Protein AF-A0A1M6Q027-F1 (afdb_monomer_lite)

Structure (mmCIF, N/CA/C/O backbone):
data_AF-A0A1M6Q027-F1
#
_entry.id   AF-A0A1M6Q027-F1
#
loop_
_atom_site.group_PDB
_atom_site.id
_atom_site.type_symbol
_atom_site.label_atom_id
_atom_site.label_alt_id
_atom_site.label_comp_id
_atom_site.label_asym_id
_atom_site.label_entity_id
_atom_site.label_seq_id
_atom_site.pdbx_PDB_ins_code
_atom_site.Cartn_x
_atom_site.Cartn_y
_atom_site.Cartn_z
_atom_site.occupancy
_atom_site.B_iso_or_equiv
_atom_site.auth_seq_id
_atom_site.auth_comp_id
_atom_site.auth_asym_id
_atom_site.auth_atom_id
_atom_site.pdbx_PDB_model_num
ATOM 1 N N . MET A 1 1 ? -10.740 -43.388 -36.320 1.00 54.78 1 MET A N 1
ATOM 2 C CA . MET A 1 1 ? -10.864 -41.937 -36.045 1.00 54.78 1 MET A CA 1
ATOM 3 C C . MET A 1 1 ? -12.294 -41.414 -36.319 1.00 54.78 1 MET A C 1
ATOM 5 O O . MET A 1 1 ? -12.461 -40.406 -36.982 1.00 54.78 1 MET A O 1
ATOM 9 N N . LYS A 1 2 ? -13.352 -42.100 -35.838 1.00 50.94 2 LYS A N 1
ATOM 10 C CA . LYS A 1 2 ? -14.770 -41.750 -36.124 1.00 50.94 2 LYS A CA 1
ATOM 11 C C . LYS A 1 2 ? -15.718 -41.842 -34.909 1.00 50.94 2 LYS A C 1
ATOM 13 O O . LYS A 1 2 ? -16.926 -41.782 -35.065 1.00 50.94 2 LYS A O 1
ATOM 18 N N . ARG A 1 3 ? -15.184 -41.969 -33.687 1.00 53.28 3 ARG A N 1
ATOM 19 C CA . ARG A 1 3 ? -15.979 -42.074 -32.442 1.00 53.28 3 ARG A CA 1
ATOM 20 C C . ARG A 1 3 ? -15.859 -40.875 -31.491 1.00 53.28 3 ARG A C 1
ATOM 22 O O . ARG A 1 3 ? -16.543 -40.849 -30.482 1.00 53.28 3 ARG A O 1
ATOM 29 N N . ARG A 1 4 ? -15.030 -39.874 -31.813 1.00 52.50 4 ARG A N 1
ATOM 30 C CA . ARG A 1 4 ? -14.833 -38.672 -30.973 1.00 52.50 4 ARG A CA 1
ATOM 31 C C . ARG A 1 4 ? -15.608 -37.436 -31.449 1.00 52.50 4 ARG A C 1
ATOM 33 O O . ARG A 1 4 ? -15.724 -36.481 -30.702 1.00 52.50 4 ARG A O 1
ATOM 40 N N . ILE A 1 5 ? -16.184 -37.473 -32.652 1.00 57.03 5 ILE A N 1
ATOM 41 C CA . ILE A 1 5 ? -16.933 -36.342 -33.235 1.00 57.03 5 ILE A CA 1
ATOM 42 C C . ILE A 1 5 ? -18.385 -36.295 -32.719 1.00 57.03 5 ILE A C 1
ATOM 44 O O . ILE A 1 5 ? -18.985 -35.231 -32.656 1.00 57.03 5 ILE A O 1
ATOM 48 N N . PHE A 1 6 ? -18.934 -37.422 -32.254 1.00 52.28 6 PHE A N 1
ATOM 49 C CA . PHE A 1 6 ? -20.330 -37.506 -31.804 1.00 52.28 6 PHE A CA 1
ATOM 50 C C . PHE A 1 6 ? -20.587 -36.867 -30.424 1.00 52.28 6 PHE A C 1
ATOM 52 O O . PHE A 1 6 ? -21.722 -36.534 -30.107 1.00 52.28 6 PHE A O 1
ATOM 59 N N . ILE A 1 7 ? -19.542 -36.662 -29.613 1.00 55.12 7 ILE A N 1
ATOM 60 C CA . ILE A 1 7 ? -19.665 -36.099 -28.255 1.00 55.12 7 ILE A CA 1
ATOM 61 C C . ILE A 1 7 ? -19.756 -34.564 -28.289 1.00 55.12 7 ILE A C 1
ATOM 63 O O . ILE A 1 7 ? -20.446 -33.970 -27.466 1.00 55.12 7 ILE A O 1
ATOM 67 N N . TYR A 1 8 ? -19.150 -33.912 -29.285 1.00 50.81 8 TYR A N 1
ATOM 68 C CA . TYR A 1 8 ? -19.170 -32.448 -29.396 1.00 50.81 8 TYR A CA 1
ATOM 69 C C . TYR A 1 8 ? -20.475 -31.888 -29.979 1.00 50.81 8 TYR A C 1
ATOM 71 O O . TYR A 1 8 ? -20.820 -30.744 -29.706 1.00 50.81 8 TYR A O 1
ATOM 79 N N . VAL A 1 9 ? -21.246 -32.695 -30.715 1.00 54.75 9 VAL A N 1
ATOM 80 C CA . VAL A 1 9 ? -22.547 -32.275 -31.271 1.00 54.75 9 VAL A CA 1
ATOM 81 C C . VAL A 1 9 ? -23.661 -32.317 -30.210 1.00 54.75 9 VAL A C 1
ATOM 83 O O . VAL A 1 9 ? -24.624 -31.559 -30.298 1.00 54.75 9 VAL A O 1
ATOM 86 N N . LEU A 1 10 ? -23.507 -33.125 -29.153 1.00 48.44 10 LEU A N 1
ATOM 87 C CA . LEU A 1 10 ? -24.499 -33.242 -28.076 1.00 48.44 10 LEU A CA 1
ATOM 88 C C . LEU A 1 10 ? -24.392 -32.127 -27.012 1.00 48.44 10 LEU A C 1
ATOM 90 O O . LEU A 1 10 ? -25.360 -31.862 -26.308 1.00 48.44 10 LEU A O 1
ATOM 94 N N . LEU A 1 11 ? -23.241 -31.450 -26.910 1.00 47.38 11 LEU A N 1
ATOM 95 C CA . LEU A 1 11 ? -22.986 -30.394 -25.913 1.00 47.38 11 LEU A CA 1
ATOM 96 C C . LEU A 1 11 ? -23.382 -28.980 -26.374 1.00 47.38 11 LEU A C 1
ATOM 98 O O . LEU A 1 11 ? -23.487 -28.077 -25.550 1.00 47.38 11 LEU A O 1
ATOM 102 N N . ILE A 1 12 ? -23.658 -28.785 -27.667 1.00 52.06 12 ILE A N 1
ATOM 103 C CA . ILE A 1 12 ? -24.060 -27.482 -28.233 1.00 52.06 12 ILE A CA 1
ATOM 104 C C . ILE A 1 12 ? -25.588 -27.268 -28.164 1.00 52.06 12 ILE A C 1
ATOM 106 O O . ILE A 1 12 ? -26.064 -26.142 -28.270 1.00 52.06 12 ILE A O 1
ATOM 110 N N . CYS A 1 13 ? -26.376 -28.315 -27.892 1.00 47.41 13 CYS A N 1
ATOM 111 C CA . CYS A 1 13 ? -27.842 -28.227 -27.857 1.00 47.41 13 CYS A CA 1
ATOM 112 C C . CYS A 1 13 ? -28.442 -27.860 -26.482 1.00 47.41 13 CYS A C 1
ATOM 114 O O . CYS A 1 13 ? -29.661 -27.783 -26.371 1.00 47.41 13 CYS A O 1
ATOM 116 N N . PHE A 1 14 ? -27.631 -27.632 -25.439 1.00 44.72 14 PHE A N 1
ATOM 117 C CA . PHE A 1 14 ? -28.130 -27.484 -24.058 1.00 44.72 14 PHE A CA 1
ATOM 118 C C . PHE A 1 14 ? -28.084 -26.064 -23.462 1.00 44.72 14 PHE A C 1
ATOM 120 O O . PHE A 1 14 ? -28.447 -25.899 -22.305 1.00 44.72 14 PHE A O 1
ATOM 127 N N . ASN A 1 15 ? -27.688 -25.031 -24.220 1.00 45.59 15 ASN A N 1
ATOM 128 C CA . ASN A 1 15 ? -27.545 -23.660 -23.687 1.00 45.59 15 ASN A CA 1
ATOM 129 C C . ASN A 1 15 ? -28.394 -22.582 -24.383 1.00 45.59 15 ASN A C 1
ATOM 131 O O . ASN A 1 15 ? -28.075 -21.400 -24.320 1.00 45.59 15 ASN A O 1
ATOM 135 N N . THR A 1 16 ? -29.504 -22.949 -25.022 1.00 53.72 16 THR A N 1
ATOM 136 C CA . THR A 1 16 ? -30.444 -21.962 -25.587 1.00 53.72 16 THR A CA 1
ATOM 137 C C . THR A 1 16 ? -31.880 -22.217 -25.151 1.00 53.72 16 THR A C 1
ATOM 139 O O . THR A 1 16 ? -32.778 -22.355 -25.966 1.00 53.72 16 THR A O 1
ATOM 142 N N . PHE A 1 17 ? -32.116 -22.239 -23.841 1.00 45.47 17 PHE A N 1
ATOM 143 C CA . PHE A 1 17 ? -33.455 -22.063 -23.284 1.00 45.47 17 PHE A CA 1
ATOM 144 C C . PHE A 1 17 ? -33.356 -21.322 -21.953 1.00 45.47 17 PHE A C 1
ATOM 146 O O . PHE A 1 17 ? -32.952 -21.912 -20.959 1.00 45.47 17 PHE A O 1
ATOM 153 N N . LEU A 1 18 ? -33.697 -20.027 -21.969 1.00 44.69 18 LEU A N 1
ATOM 154 C CA . LEU A 1 18 ? -34.586 -19.340 -21.016 1.00 44.69 18 LEU A CA 1
ATOM 155 C C . LEU A 1 18 ? -34.452 -17.817 -21.191 1.00 44.69 18 LEU A C 1
ATOM 157 O O . LEU A 1 18 ? -33.739 -17.134 -20.465 1.00 44.69 18 LEU A O 1
ATOM 161 N N . ILE A 1 19 ? -35.186 -17.290 -22.173 1.00 46.69 19 ILE A N 1
ATOM 162 C CA . ILE A 1 19 ? -35.666 -15.907 -22.161 1.00 46.69 19 ILE A CA 1
ATOM 163 C C . ILE A 1 19 ? -37.109 -15.983 -21.660 1.00 46.69 19 ILE A C 1
ATOM 165 O O . ILE A 1 19 ? -37.965 -16.523 -22.357 1.00 46.69 19 ILE A O 1
ATOM 169 N N . ILE A 1 20 ? -37.385 -15.450 -20.470 1.00 49.81 20 ILE A N 1
ATOM 170 C CA . ILE A 1 20 ? -38.733 -15.050 -20.053 1.00 49.81 20 ILE A CA 1
ATOM 171 C C . ILE A 1 20 ? -38.596 -13.666 -19.426 1.00 49.81 20 ILE A C 1
ATOM 173 O O . ILE A 1 20 ? -37.953 -13.495 -18.394 1.00 49.81 20 ILE A O 1
ATOM 177 N N . GLY A 1 21 ? -39.168 -12.673 -20.105 1.00 36.59 21 GLY A N 1
ATOM 178 C CA . GLY A 1 21 ? -39.270 -11.311 -19.608 1.00 36.59 21 GLY A CA 1
ATOM 179 C C . GLY A 1 21 ? -40.376 -11.150 -18.569 1.00 36.59 21 GLY A C 1
ATOM 180 O O . GLY A 1 21 ? -41.300 -11.956 -18.483 1.00 36.59 21 GLY A O 1
ATOM 181 N N . CYS A 1 22 ? -40.319 -10.034 -17.848 1.00 36.91 22 CYS A N 1
ATOM 182 C CA . CYS A 1 22 ? -41.501 -9.417 -17.270 1.00 36.91 22 CYS A CA 1
ATOM 183 C C . CYS A 1 22 ? -41.375 -7.894 -17.363 1.00 36.91 22 CYS A C 1
ATOM 185 O O . CYS A 1 22 ? -40.382 -7.297 -16.958 1.00 36.91 22 CYS A O 1
ATOM 187 N N . SER A 1 23 ? -42.403 -7.306 -17.964 1.00 33.47 23 SER A N 1
ATOM 188 C CA . SER A 1 23 ? -42.636 -5.881 -18.152 1.00 33.47 23 SER A CA 1
ATOM 189 C C . SER A 1 23 ? -43.127 -5.245 -16.851 1.00 33.47 23 SER A C 1
ATOM 191 O O . SER A 1 23 ? -43.949 -5.843 -16.155 1.00 33.47 23 SER A O 1
ATOM 193 N N . LYS A 1 24 ? -42.733 -3.997 -16.573 1.00 37.69 24 LYS A N 1
ATOM 194 C CA . LYS A 1 24 ? -43.584 -3.091 -15.797 1.00 37.69 24 LYS A CA 1
ATOM 195 C C . LYS A 1 24 ? -43.428 -1.650 -16.281 1.00 37.69 24 LYS A C 1
ATOM 197 O O . LYS A 1 24 ? -42.330 -1.113 -16.345 1.00 37.69 24 LYS A O 1
ATOM 202 N N . LYS A 1 25 ? -44.566 -1.092 -16.698 1.00 35.69 25 LYS A N 1
ATOM 203 C CA . LYS A 1 25 ? -44.824 0.322 -16.981 1.00 35.69 25 LYS A CA 1
ATOM 204 C C . LYS A 1 25 ? -44.940 1.062 -15.657 1.00 35.69 25 LYS A C 1
ATOM 206 O O . LYS A 1 25 ? -45.795 0.660 -14.874 1.00 35.69 25 LYS A O 1
ATOM 211 N N . ASP A 1 26 ? -44.266 2.196 -15.532 1.00 35.75 26 ASP A N 1
ATOM 212 C CA . ASP A 1 26 ? -44.715 3.267 -14.649 1.00 35.75 26 ASP A CA 1
ATOM 213 C C . ASP A 1 26 ? -45.061 4.498 -15.497 1.00 35.75 26 ASP A C 1
ATOM 215 O O . ASP A 1 26 ? -44.264 5.009 -16.284 1.00 35.75 26 ASP A O 1
ATOM 219 N N . LYS A 1 27 ? -46.335 4.886 -15.401 1.00 35.88 27 LYS A N 1
ATOM 220 C CA . LYS A 1 27 ? -46.818 6.236 -15.683 1.00 35.88 27 LYS A CA 1
ATOM 221 C C . LYS A 1 27 ? -46.400 7.087 -14.492 1.00 35.88 27 LYS A C 1
ATOM 223 O O . LYS A 1 27 ? -46.616 6.628 -13.382 1.00 35.88 27 LYS A O 1
ATOM 228 N N . ASP A 1 28 ? -45.998 8.330 -14.723 1.00 32.41 28 ASP A N 1
ATOM 229 C CA . ASP A 1 28 ? -46.573 9.414 -13.933 1.00 32.41 28 ASP A CA 1
ATOM 230 C C . ASP A 1 28 ? -46.575 10.748 -14.678 1.00 32.41 28 ASP A C 1
ATOM 232 O O . ASP A 1 28 ? -45.772 11.015 -15.572 1.00 32.41 28 ASP A O 1
ATOM 236 N N . ASN A 1 29 ? -47.619 11.508 -14.360 1.00 33.06 29 ASN A N 1
ATOM 237 C CA . ASN A 1 29 ?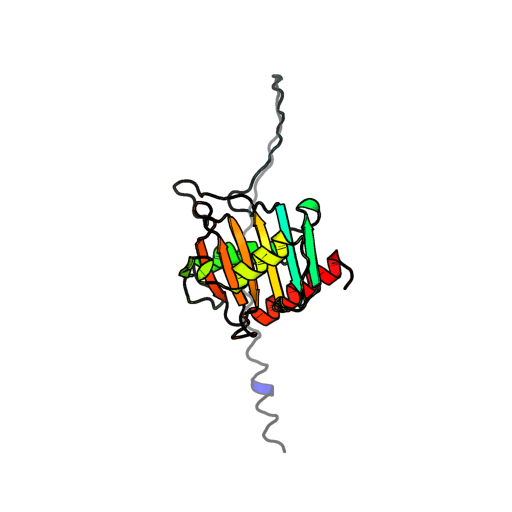 -48.123 12.678 -15.054 1.00 33.06 29 ASN A CA 1
ATOM 238 C C . ASN A 1 29 ? -47.422 13.978 -14.634 1.00 33.06 29 ASN A C 1
ATOM 240 O O . ASN A 1 29 ? -46.969 14.150 -13.510 1.00 33.06 29 ASN A O 1
ATOM 244 N N . SER A 1 30 ? -47.482 14.925 -15.566 1.00 30.78 30 SER A N 1
ATOM 245 C CA . SER A 1 30 ? -47.227 16.361 -15.447 1.00 30.78 30 SER A CA 1
ATOM 246 C C . SER A 1 30 ? -48.156 17.100 -14.464 1.00 30.78 30 SER A C 1
ATOM 248 O O . SER A 1 30 ? -49.365 16.878 -14.492 1.00 30.78 30 SER A O 1
ATOM 250 N N . SER A 1 31 ? -47.618 18.099 -13.750 1.00 32.84 31 SER A N 1
ATOM 251 C CA . SER A 1 31 ? -48.301 19.354 -13.344 1.00 32.84 31 SER A CA 1
ATOM 252 C C . SER A 1 31 ? -47.242 20.375 -12.876 1.00 32.84 31 SER A C 1
ATOM 254 O O . SER A 1 31 ? -46.521 20.090 -11.928 1.00 32.84 31 SER A O 1
ATOM 256 N N . THR A 1 32 ? -46.890 21.404 -13.653 1.00 27.84 32 THR A N 1
ATOM 257 C CA . THR A 1 32 ? -47.495 22.756 -13.785 1.00 27.84 32 THR A CA 1
ATOM 258 C C . THR A 1 32 ? -47.201 23.730 -12.624 1.00 27.84 32 THR A C 1
ATOM 260 O O . THR A 1 32 ? -47.692 23.556 -11.518 1.00 27.84 32 THR A O 1
ATOM 263 N N . LEU A 1 33 ? -46.419 24.765 -12.980 1.00 31.45 33 LEU A N 1
ATOM 264 C CA . LEU A 1 33 ? -46.248 26.143 -12.466 1.00 31.45 33 LEU A CA 1
ATOM 265 C C . LEU A 1 33 ? -47.160 26.664 -11.330 1.00 31.45 33 LEU A C 1
ATOM 267 O O . LEU A 1 33 ? -48.377 26.611 -11.477 1.00 31.45 33 LEU A O 1
ATOM 271 N N . ALA A 1 34 ? -46.569 27.370 -10.347 1.00 31.08 34 ALA A N 1
ATOM 272 C CA . ALA A 1 34 ? -46.716 28.833 -10.163 1.00 31.08 34 ALA A CA 1
ATOM 273 C C . ALA A 1 34 ? -45.941 29.396 -8.938 1.00 31.08 34 ALA A C 1
ATOM 275 O O . ALA A 1 34 ? -45.893 28.774 -7.883 1.00 31.08 34 ALA A O 1
ATOM 276 N N . ASP A 1 35 ? -45.422 30.615 -9.136 1.00 29.89 35 ASP A N 1
ATOM 277 C CA . ASP A 1 35 ? -45.119 31.715 -8.199 1.00 29.89 35 ASP A CA 1
ATOM 278 C C . ASP A 1 35 ? -43.926 31.690 -7.213 1.00 29.89 35 ASP A C 1
ATOM 280 O O . ASP A 1 35 ? -43.909 31.030 -6.177 1.00 29.89 35 ASP A O 1
ATOM 284 N N . GLN A 1 36 ? -42.959 32.575 -7.517 1.00 32.62 36 GLN A N 1
ATOM 285 C CA . GLN A 1 36 ? -42.008 33.184 -6.576 1.00 32.62 36 GLN A CA 1
ATOM 286 C C . GLN A 1 36 ? -42.733 34.126 -5.593 1.00 32.62 36 GLN A C 1
ATOM 288 O O . GLN A 1 36 ? -43.737 34.747 -5.946 1.00 32.62 36 GLN A O 1
ATOM 293 N N . PRO A 1 37 ? -42.127 34.388 -4.422 1.00 34.72 37 PRO A N 1
ATOM 294 C CA . PRO A 1 37 ? -41.534 35.715 -4.274 1.00 34.72 37 PRO A CA 1
ATOM 295 C C . PRO A 1 37 ? -40.101 35.687 -3.734 1.00 34.72 37 PRO A C 1
ATOM 297 O O . PRO A 1 37 ? -39.683 34.823 -2.969 1.00 34.72 37 PRO A O 1
ATOM 300 N N . SER A 1 38 ? -39.362 36.697 -4.178 1.00 33.53 38 SER A N 1
ATOM 301 C CA . SER A 1 38 ? -37.985 37.036 -3.849 1.00 33.53 38 SER A CA 1
ATOM 302 C C . SER A 1 38 ? -37.722 37.201 -2.350 1.00 33.53 38 SER A C 1
ATOM 304 O O . SER A 1 38 ? -38.359 38.025 -1.691 1.00 33.53 38 SER A O 1
ATOM 306 N N . SER A 1 39 ? -36.662 36.563 -1.868 1.00 32.28 39 SER A N 1
ATOM 307 C CA . SER A 1 39 ? -35.916 37.015 -0.695 1.00 32.28 39 SER A CA 1
ATOM 308 C C . SER A 1 39 ? -34.434 36.733 -0.916 1.00 32.28 39 SER A C 1
ATOM 310 O O . SER A 1 39 ? -34.026 35.586 -1.068 1.00 32.28 39 SER A O 1
ATOM 312 N N . ASN A 1 40 ? -33.655 37.813 -0.978 1.00 39.69 40 ASN A N 1
ATOM 313 C CA . ASN A 1 40 ? -32.204 37.800 -1.089 1.00 39.69 40 ASN A CA 1
ATOM 314 C C . ASN A 1 40 ? -31.590 37.054 0.100 1.00 39.69 40 ASN A C 1
ATOM 316 O O . ASN A 1 40 ? -31.665 37.534 1.230 1.00 39.69 40 ASN A O 1
ATOM 320 N N . VAL A 1 41 ? -30.926 35.935 -0.174 1.00 33.59 41 VAL A N 1
ATOM 321 C CA . VAL A 1 41 ? -29.903 35.364 0.700 1.00 33.59 41 VAL A CA 1
ATOM 322 C C . VAL A 1 41 ? -28.717 35.039 -0.193 1.00 33.59 41 VAL A C 1
ATOM 324 O O . VAL A 1 41 ? -28.837 34.291 -1.159 1.00 33.59 41 VAL A O 1
ATOM 327 N N . SER A 1 42 ? -27.588 35.679 0.093 1.00 41.88 42 SER A N 1
ATOM 328 C CA . SER A 1 42 ? -26.304 35.366 -0.517 1.00 41.88 42 SER A CA 1
ATOM 329 C C . SER A 1 42 ? -25.918 33.935 -0.148 1.00 41.88 42 SER A C 1
ATOM 331 O O . SER A 1 42 ? -25.426 33.690 0.951 1.00 41.88 42 SER A O 1
ATOM 333 N N . GLU A 1 43 ? -26.144 32.993 -1.056 1.00 32.69 43 GLU A N 1
ATOM 334 C CA . GLU A 1 43 ? -25.590 31.645 -0.973 1.00 32.69 43 GLU A CA 1
ATOM 335 C C . GLU A 1 43 ? -24.242 31.618 -1.695 1.00 32.69 43 GLU A C 1
ATOM 337 O O . GLU A 1 43 ? -24.155 31.406 -2.903 1.00 32.69 43 GLU A O 1
ATOM 342 N N . ASN A 1 44 ? -23.165 31.800 -0.928 1.00 37.12 44 ASN A N 1
ATOM 343 C CA . ASN A 1 44 ? -21.897 31.161 -1.264 1.00 37.12 44 ASN A CA 1
ATOM 344 C C . ASN A 1 44 ? -22.073 29.655 -1.022 1.00 37.12 44 ASN A C 1
ATOM 346 O O . ASN A 1 44 ? -21.677 29.136 0.017 1.00 37.12 44 ASN A O 1
ATOM 350 N N . ASN A 1 45 ? -22.701 28.967 -1.973 1.00 33.19 45 ASN A N 1
ATOM 351 C CA . ASN A 1 45 ? -22.691 27.512 -2.033 1.00 33.19 45 ASN A CA 1
ATOM 352 C C . ASN A 1 45 ? -21.433 27.070 -2.785 1.00 33.19 45 ASN A C 1
ATOM 354 O O . ASN A 1 45 ? -21.481 26.678 -3.950 1.00 33.19 45 ASN A O 1
ATOM 358 N N . GLU A 1 46 ? -20.296 27.076 -2.089 1.00 34.81 46 GLU A N 1
ATOM 359 C CA . GLU A 1 46 ? -19.336 25.998 -2.307 1.00 34.81 46 GLU A CA 1
ATOM 360 C C . GLU A 1 46 ? -19.975 24.729 -1.736 1.00 34.81 46 GLU A C 1
ATOM 362 O O . GLU A 1 46 ? -19.730 24.331 -0.598 1.00 34.81 46 GLU A O 1
ATOM 367 N N . ASN A 1 47 ? -20.841 24.104 -2.539 1.00 32.78 47 ASN A N 1
ATOM 368 C CA . ASN A 1 47 ? -21.231 22.716 -2.344 1.00 32.78 47 ASN A CA 1
ATOM 369 C C . ASN A 1 47 ? -19.985 21.855 -2.569 1.00 32.78 47 ASN A C 1
ATOM 371 O O . ASN A 1 47 ? -19.806 21.234 -3.615 1.00 32.78 47 ASN A O 1
ATOM 375 N N . THR A 1 48 ? -19.118 21.797 -1.565 1.00 33.41 48 THR A N 1
ATOM 376 C CA . THR A 1 48 ? -18.296 20.616 -1.355 1.00 33.41 48 THR A CA 1
ATOM 377 C C . THR A 1 48 ? -19.238 19.570 -0.777 1.00 33.41 48 THR A C 1
ATOM 379 O O . THR A 1 48 ? -19.334 19.358 0.429 1.00 33.41 48 THR A O 1
ATOM 382 N N . ASN A 1 49 ? -19.994 18.925 -1.670 1.00 34.16 49 ASN A N 1
ATOM 383 C CA . ASN A 1 49 ? -20.501 17.587 -1.409 1.00 34.16 49 ASN A CA 1
ATOM 384 C C . ASN A 1 49 ? -19.266 16.695 -1.267 1.00 34.16 49 ASN A C 1
ATOM 386 O O . ASN A 1 49 ? -18.858 16.013 -2.202 1.00 34.16 49 ASN A O 1
ATOM 390 N N . THR A 1 50 ? -18.610 16.771 -0.114 1.00 40.03 50 THR A N 1
ATOM 391 C CA . THR A 1 50 ? -17.657 15.766 0.315 1.00 40.03 50 THR A CA 1
ATOM 392 C C . THR A 1 50 ? -18.516 14.548 0.581 1.00 40.03 50 THR A C 1
ATOM 394 O O . THR A 1 50 ? -19.114 14.422 1.650 1.00 40.03 50 THR A O 1
ATOM 397 N N . GLU A 1 51 ? -18.684 13.719 -0.447 1.00 49.41 51 GLU A N 1
ATOM 398 C CA . GLU A 1 51 ? -19.288 12.406 -0.306 1.00 49.41 51 GLU A CA 1
ATOM 399 C C . GLU A 1 51 ? -18.568 11.712 0.853 1.00 49.41 51 GLU A C 1
ATOM 401 O O . GLU A 1 51 ? -17.348 11.517 0.835 1.00 49.41 51 GLU A O 1
ATOM 406 N N . SER A 1 52 ? -19.319 11.475 1.927 1.00 47.22 52 SER A N 1
ATOM 407 C CA . SER A 1 52 ? -18.823 10.855 3.152 1.00 47.22 52 SER A CA 1
ATOM 408 C C . SER A 1 52 ? -18.166 9.523 2.771 1.00 47.22 52 SER A C 1
ATOM 410 O O . SER A 1 52 ? -18.800 8.663 2.163 1.00 47.22 52 SER A O 1
ATOM 412 N N . GLY A 1 53 ? -16.863 9.403 3.043 1.00 59.25 53 GLY A N 1
ATOM 413 C CA . GLY A 1 53 ? -16.071 8.199 2.776 1.00 59.25 53 GLY A CA 1
ATOM 414 C C . GLY A 1 53 ? -15.115 8.238 1.575 1.00 59.25 53 GLY A C 1
ATOM 415 O O . GLY A 1 53 ? -14.369 7.279 1.409 1.00 59.25 53 GLY A O 1
ATOM 416 N N . GLN A 1 54 ? -15.076 9.305 0.765 1.00 78.31 54 GLN A N 1
ATOM 417 C CA . GLN A 1 54 ? -14.068 9.424 -0.304 1.00 78.31 54 GLN A CA 1
ATOM 418 C C . GLN A 1 54 ? -12.680 9.795 0.239 1.00 78.31 54 GLN A C 1
ATOM 420 O O . GLN A 1 54 ? -12.554 10.682 1.094 1.00 78.31 54 GLN A O 1
ATOM 425 N N . LEU A 1 55 ? -11.627 9.201 -0.330 1.00 87.94 55 LEU A N 1
ATOM 426 C CA . LEU A 1 55 ? -10.247 9.500 0.037 1.00 87.94 55 LEU A CA 1
ATOM 427 C C . LEU A 1 55 ? -9.884 10.945 -0.341 1.00 87.94 55 LEU A C 1
ATOM 429 O O . LEU A 1 55 ? -9.878 11.340 -1.508 1.00 87.94 55 LEU A O 1
ATOM 433 N N . GLN A 1 56 ? -9.534 11.751 0.664 1.00 91.31 56 GLN A N 1
ATOM 434 C CA . GLN A 1 56 ? -9.036 13.114 0.470 1.00 91.31 56 GLN A CA 1
ATOM 435 C C . GLN A 1 56 ? -7.511 13.102 0.381 1.00 91.31 56 GLN A C 1
ATOM 437 O O . GLN A 1 56 ? -6.811 13.400 1.350 1.00 91.31 56 GLN A O 1
ATOM 442 N N . CYS A 1 57 ? -6.991 12.727 -0.786 1.00 91.94 57 CYS A N 1
ATOM 443 C CA . CYS A 1 57 ? -5.551 12.620 -0.997 1.00 91.94 57 CYS A CA 1
ATOM 444 C C . CYS A 1 57 ? -4.961 13.890 -1.616 1.00 91.94 57 CYS A C 1
ATOM 446 O O . CYS A 1 57 ? -5.537 14.520 -2.504 1.00 91.94 57 CYS A O 1
ATOM 448 N N . LYS A 1 58 ? -3.804 14.290 -1.090 1.00 94.56 58 LYS A N 1
ATOM 449 C CA . LYS A 1 58 ? -3.044 15.482 -1.490 1.00 94.56 58 LYS A CA 1
ATOM 450 C C . LYS A 1 58 ? -1.988 15.153 -2.532 1.00 94.56 58 LYS A C 1
ATOM 452 O O . LYS A 1 58 ? -1.637 16.004 -3.347 1.00 94.56 58 LYS A O 1
ATOM 457 N N . GLU A 1 59 ? -1.462 13.939 -2.458 1.00 95.44 59 GLU A N 1
ATOM 458 C CA . GLU A 1 59 ? -0.337 13.486 -3.255 1.00 95.44 59 GLU A CA 1
ATOM 459 C C . GLU A 1 59 ? -0.373 11.963 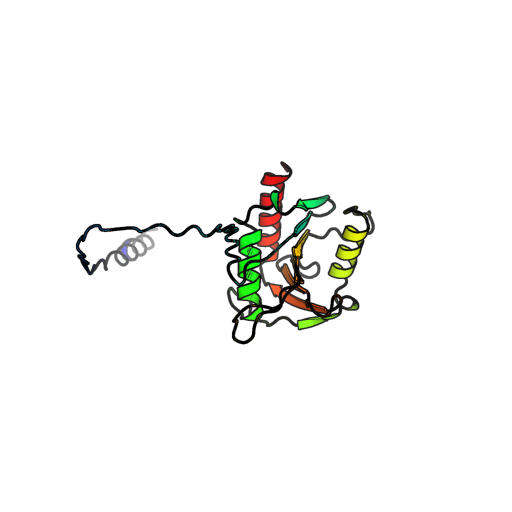-3.396 1.00 95.44 59 GLU A C 1
ATOM 461 O O . GLU A 1 59 ? -0.710 11.245 -2.452 1.00 95.44 59 GLU A O 1
ATOM 466 N N . MET A 1 60 ? -0.005 11.485 -4.579 1.00 96.62 60 MET A N 1
ATOM 467 C CA . MET A 1 60 ? 0.222 10.083 -4.890 1.00 96.62 60 MET A CA 1
ATOM 468 C C . MET A 1 60 ? 1.694 9.925 -5.243 1.00 96.62 60 MET A C 1
ATOM 470 O O . MET A 1 60 ? 2.182 10.547 -6.184 1.00 96.62 60 MET A O 1
ATOM 474 N N . ILE A 1 61 ? 2.393 9.094 -4.482 1.00 96.31 61 ILE A N 1
ATOM 475 C CA . ILE A 1 61 ? 3.817 8.829 -4.659 1.00 96.31 61 ILE A CA 1
ATOM 476 C C . ILE A 1 61 ? 3.950 7.389 -5.120 1.00 96.31 61 ILE A C 1
ATOM 478 O O . ILE A 1 61 ? 3.399 6.487 -4.490 1.00 96.31 61 ILE A O 1
ATOM 482 N N . VAL A 1 62 ? 4.655 7.178 -6.220 1.00 95.38 62 VAL A N 1
ATOM 483 C CA . VAL A 1 62 ? 4.766 5.880 -6.878 1.00 95.38 62 VAL A CA 1
ATOM 484 C C . VAL A 1 62 ? 6.228 5.582 -7.116 1.00 95.38 62 VAL A C 1
ATOM 486 O O . VAL A 1 62 ? 6.931 6.397 -7.707 1.00 95.38 62 VAL A O 1
ATOM 489 N N . GLN A 1 63 ? 6.670 4.398 -6.713 1.00 93.69 63 GLN A N 1
ATOM 490 C CA . GLN A 1 63 ? 7.973 3.882 -7.099 1.00 93.69 63 GLN A CA 1
ATOM 491 C C . GLN A 1 63 ? 7.795 2.639 -7.958 1.00 93.69 63 GLN A C 1
ATOM 493 O O . GLN A 1 63 ? 7.071 1.707 -7.597 1.00 93.69 63 GLN A O 1
ATOM 498 N N . ARG A 1 64 ? 8.509 2.623 -9.080 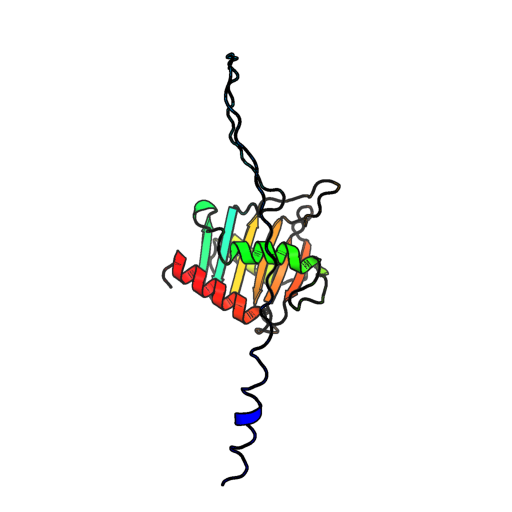1.00 93.06 64 ARG A N 1
ATOM 499 C CA . ARG A 1 64 ? 8.676 1.470 -9.955 1.00 93.06 64 ARG A CA 1
ATOM 500 C C . ARG A 1 64 ? 10.162 1.161 -10.031 1.00 93.06 64 ARG A C 1
ATOM 502 O O . ARG A 1 64 ? 10.922 1.875 -10.676 1.00 93.06 64 ARG A O 1
ATOM 509 N N . GLU A 1 65 ? 10.566 0.088 -9.362 1.00 86.69 65 GLU A N 1
ATOM 510 C CA . GLU A 1 65 ? 11.970 -0.301 -9.212 1.00 86.69 65 GLU A CA 1
ATOM 511 C C . GLU A 1 65 ? 12.823 0.815 -8.588 1.00 86.69 65 GLU A C 1
ATOM 513 O O . GLU A 1 65 ? 12.772 1.007 -7.375 1.00 86.69 65 GLU A O 1
ATOM 518 N N . ALA A 1 66 ? 13.624 1.520 -9.390 1.00 85.75 66 ALA A N 1
ATOM 519 C CA . ALA A 1 66 ? 14.471 2.627 -8.955 1.00 85.75 66 ALA A CA 1
ATOM 520 C C . ALA A 1 66 ? 13.866 4.000 -9.279 1.00 85.75 66 ALA A C 1
ATOM 522 O O . ALA A 1 66 ? 14.341 5.003 -8.771 1.00 85.75 66 ALA A O 1
ATOM 523 N N . ASP A 1 67 ? 12.824 4.074 -10.101 1.00 89.06 67 ASP A N 1
ATOM 524 C CA . ASP A 1 67 ? 12.242 5.358 -10.473 1.00 89.06 67 ASP A CA 1
ATOM 525 C C . ASP A 1 67 ? 11.117 5.717 -9.501 1.00 89.06 67 ASP A C 1
ATOM 527 O O . ASP A 1 67 ? 10.239 4.895 -9.227 1.00 89.06 67 ASP A O 1
ATOM 531 N N . CYS A 1 68 ? 11.133 6.946 -8.983 1.00 92.31 68 CYS A N 1
ATOM 532 C CA . CYS A 1 68 ? 10.121 7.460 -8.065 1.00 92.31 68 CYS A CA 1
ATOM 533 C C . CYS A 1 68 ? 9.471 8.721 -8.640 1.00 92.31 68 CYS A C 1
ATOM 535 O O . CYS A 1 68 ? 10.150 9.638 -9.104 1.00 92.31 68 CYS A O 1
ATOM 537 N N . PHE A 1 69 ? 8.145 8.760 -8.597 1.00 93.19 69 PHE A N 1
ATOM 538 C CA . PHE A 1 69 ? 7.309 9.814 -9.151 1.00 93.19 69 PHE A CA 1
ATOM 539 C C . PHE A 1 69 ? 6.348 10.312 -8.079 1.00 93.19 69 PHE A C 1
ATOM 541 O O . PHE A 1 69 ? 5.866 9.539 -7.250 1.00 93.19 69 PHE A O 1
ATOM 548 N N . SER A 1 70 ? 6.044 11.603 -8.116 1.00 94.50 70 SER A N 1
ATOM 549 C CA . SER A 1 70 ? 5.015 12.209 -7.282 1.00 94.50 70 SER A CA 1
ATOM 550 C C . SER A 1 70 ? 4.035 12.975 -8.164 1.00 94.50 70 SER A C 1
ATOM 552 O O . SER A 1 70 ? 4.452 13.733 -9.037 1.00 94.50 70 SER A O 1
ATOM 554 N N . PHE A 1 71 ? 2.746 12.768 -7.906 1.00 94.62 71 PHE A N 1
ATOM 555 C CA . PHE A 1 71 ? 1.633 13.442 -8.561 1.00 94.62 71 PHE A CA 1
ATOM 556 C C . PHE A 1 71 ? 0.807 14.174 -7.506 1.00 94.62 71 PHE A C 1
ATOM 558 O O . PHE A 1 71 ? 0.416 13.586 -6.492 1.00 94.62 71 PHE A O 1
ATOM 565 N N . LYS A 1 72 ? 0.537 15.461 -7.718 1.00 94.81 72 LYS A N 1
ATOM 566 C CA . LYS A 1 72 ? -0.300 16.277 -6.829 1.00 94.81 72 LYS A CA 1
ATOM 567 C C . LYS A 1 72 ? -1.784 16.012 -7.072 1.00 94.81 72 LYS A C 1
ATOM 569 O O . LYS A 1 72 ? -2.171 15.431 -8.079 1.00 94.81 72 LYS A O 1
ATOM 574 N N . LYS A 1 73 ? -2.631 16.431 -6.127 1.00 90.69 73 LYS A N 1
ATOM 575 C CA . LYS A 1 73 ? -4.090 16.209 -6.142 1.00 90.69 73 LYS A CA 1
ATOM 576 C C . LYS A 1 73 ? -4.759 16.512 -7.490 1.00 90.69 73 LYS A C 1
ATOM 578 O O . LYS A 1 73 ? -5.622 15.755 -7.913 1.00 90.69 73 LYS A O 1
ATOM 583 N N . ASP A 1 74 ? -4.386 17.606 -8.142 1.00 89.56 74 ASP A N 1
ATOM 584 C CA . ASP A 1 74 ? -4.925 18.047 -9.433 1.00 89.56 74 ASP A CA 1
ATOM 585 C C . ASP A 1 74 ? -4.449 17.202 -10.625 1.00 89.56 74 ASP A C 1
ATOM 587 O O . ASP A 1 74 ? -5.083 17.189 -11.679 1.00 89.56 74 ASP A O 1
ATOM 591 N N . GLU A 1 75 ? -3.370 16.445 -10.446 1.00 88.25 75 GLU A N 1
ATOM 592 C CA . GLU A 1 75 ? -2.811 15.540 -11.446 1.00 88.25 75 GLU A CA 1
ATOM 593 C C . GLU A 1 75 ? -3.357 14.113 -11.314 1.00 88.25 75 GLU A C 1
ATOM 595 O O . GLU A 1 75 ? -3.175 13.304 -12.226 1.00 88.25 75 GLU A O 1
ATOM 600 N N . ILE A 1 76 ? -4.032 13.777 -10.214 1.00 83.94 76 ILE A N 1
ATOM 601 C CA . ILE A 1 76 ? -4.541 12.429 -9.955 1.00 83.94 76 ILE A CA 1
ATOM 602 C C . ILE A 1 76 ? -5.961 12.313 -10.516 1.00 83.94 76 ILE A C 1
ATOM 604 O O . ILE A 1 76 ? -6.885 12.980 -10.057 1.00 83.94 76 ILE A O 1
ATOM 608 N N . ALA A 1 77 ? -6.139 11.444 -11.515 1.00 86.25 77 ALA A N 1
ATOM 609 C CA . ALA A 1 77 ? -7.476 11.064 -11.959 1.00 86.25 77 ALA A CA 1
ATOM 610 C C . ALA A 1 77 ? -8.118 10.167 -10.895 1.00 86.25 77 ALA A C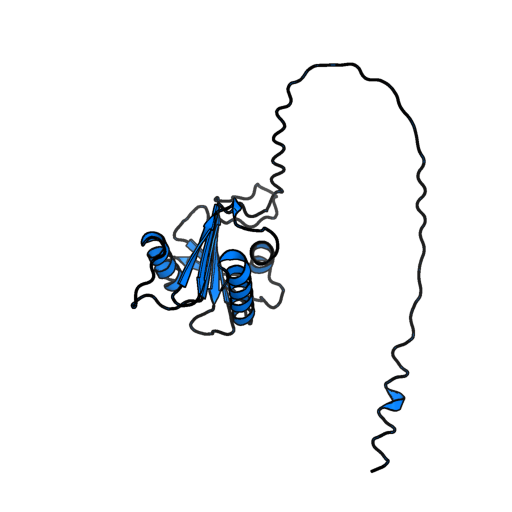 1
ATOM 612 O O . ALA A 1 77 ? -7.435 9.325 -10.307 1.00 86.25 77 ALA A O 1
ATOM 613 N N . ARG A 1 78 ? -9.416 10.357 -10.642 1.00 82.62 78 ARG A N 1
ATOM 614 C CA . ARG A 1 78 ? -10.139 9.512 -9.686 1.00 82.62 78 ARG A CA 1
ATOM 615 C C . ARG A 1 78 ? -10.380 8.127 -10.276 1.00 82.62 78 ARG A C 1
ATOM 617 O O . ARG A 1 78 ? -10.262 7.142 -9.563 1.00 82.62 78 ARG A O 1
ATOM 624 N N . GLU A 1 79 ? -10.645 8.047 -11.576 1.00 83.94 79 GLU A N 1
ATOM 625 C CA . GLU A 1 79 ? -10.794 6.789 -12.296 1.00 83.94 79 GLU A CA 1
ATOM 626 C C . GLU A 1 79 ? -9.466 6.011 -12.379 1.00 83.94 79 GLU A C 1
ATOM 628 O O . GLU A 1 79 ? -8.396 6.592 -12.576 1.00 83.94 79 GLU A O 1
ATOM 633 N N . GLY A 1 80 ? -9.545 4.680 -12.288 1.00 90.38 80 GLY A N 1
ATOM 634 C CA . GLY A 1 80 ? -8.388 3.780 -12.329 1.00 90.38 80 GLY A CA 1
ATOM 635 C C . GLY A 1 80 ? -7.819 3.511 -10.937 1.00 90.38 80 GLY A C 1
ATOM 636 O O . GLY A 1 80 ? -8.575 3.314 -9.990 1.00 90.38 80 GLY A O 1
ATOM 637 N N . LEU A 1 81 ? -6.490 3.541 -10.805 1.00 94.19 81 LEU A N 1
ATOM 638 C CA . LEU A 1 81 ? -5.792 3.090 -9.596 1.00 94.19 81 LEU A CA 1
ATOM 639 C C . LEU A 1 81 ? -6.236 3.792 -8.298 1.00 94.19 81 LEU A C 1
ATOM 641 O O . LEU A 1 81 ? -6.231 3.161 -7.244 1.00 94.19 81 LEU A O 1
ATOM 645 N N . LEU A 1 82 ? -6.627 5.075 -8.334 1.00 94.50 82 LEU A N 1
ATOM 646 C CA . LEU A 1 82 ? -7.141 5.737 -7.127 1.00 94.50 82 LEU A CA 1
ATOM 647 C C . LEU A 1 82 ? -8.484 5.129 -6.689 1.00 94.50 82 LEU A C 1
ATOM 649 O O . LEU A 1 82 ? -8.620 4.786 -5.516 1.00 94.50 82 LEU A O 1
ATOM 653 N N . GLN A 1 83 ? -9.431 4.947 -7.615 1.00 94.50 83 GLN A N 1
ATOM 654 C CA . GLN A 1 83 ? -10.703 4.273 -7.338 1.00 94.50 83 GLN A CA 1
ATOM 655 C C . GLN A 1 83 ? -10.480 2.844 -6.838 1.00 94.50 83 GLN A C 1
ATOM 657 O O . GLN A 1 83 ? -11.090 2.444 -5.852 1.00 94.50 83 GLN A O 1
ATOM 662 N N . ASP A 1 84 ? -9.567 2.092 -7.456 1.00 95.62 84 ASP A N 1
ATOM 663 C CA . ASP A 1 84 ? -9.277 0.723 -7.023 1.00 95.62 84 ASP A CA 1
ATOM 664 C C . ASP A 1 84 ? -8.744 0.684 -5.580 1.00 95.62 84 ASP A C 1
ATOM 666 O O . ASP A 1 84 ? -9.082 -0.209 -4.803 1.00 95.62 84 ASP A O 1
ATOM 670 N N . ILE A 1 85 ? -7.927 1.669 -5.186 1.00 96.44 85 ILE A N 1
ATOM 671 C CA . ILE A 1 85 ? -7.439 1.796 -3.808 1.00 96.44 85 ILE A CA 1
ATOM 672 C C . ILE A 1 85 ? -8.562 2.220 -2.846 1.00 96.44 85 ILE A C 1
ATOM 674 O O . ILE A 1 85 ? -8.607 1.711 -1.724 1.00 96.44 85 ILE A O 1
ATOM 678 N N . GLU A 1 86 ? -9.473 3.110 -3.255 1.00 94.81 86 GLU A N 1
ATOM 679 C CA . GLU A 1 86 ? -10.680 3.450 -2.479 1.00 94.81 86 GLU A CA 1
ATOM 680 C C . GLU A 1 86 ? -11.559 2.206 -2.247 1.00 94.81 86 GLU A C 1
ATOM 682 O O . GLU A 1 86 ? -11.998 1.945 -1.123 1.00 94.81 86 GLU A O 1
ATOM 687 N N . ASP A 1 87 ? -11.743 1.383 -3.278 1.00 94.44 87 ASP A N 1
ATOM 688 C CA . ASP A 1 87 ? -12.501 0.136 -3.196 1.00 94.44 87 ASP A CA 1
ATOM 689 C C . ASP A 1 87 ? -11.799 -0.880 -2.281 1.00 94.44 87 ASP A C 1
ATOM 691 O O . ASP A 1 87 ? -12.438 -1.518 -1.437 1.00 94.44 87 ASP A O 1
ATOM 695 N N . LEU A 1 88 ? -10.470 -1.002 -2.370 1.00 95.38 88 LEU A N 1
ATOM 696 C CA . LEU A 1 88 ? -9.683 -1.841 -1.461 1.00 95.38 88 LEU A CA 1
ATOM 697 C C . LEU A 1 88 ? -9.783 -1.369 -0.011 1.00 95.38 88 LEU A C 1
ATOM 699 O O . LEU A 1 88 ? -9.941 -2.203 0.881 1.00 95.38 88 LEU A O 1
ATOM 703 N N . LEU A 1 89 ? -9.759 -0.060 0.245 1.00 94.94 89 LEU A N 1
ATOM 704 C CA . LEU A 1 89 ? -9.950 0.489 1.588 1.00 94.94 89 LEU A CA 1
ATOM 705 C C . LEU A 1 89 ? -11.297 0.056 2.186 1.00 94.94 89 LEU A C 1
ATOM 707 O O . LEU A 1 89 ? -11.394 -0.178 3.392 1.00 94.94 89 LEU A O 1
ATOM 711 N N . TRP A 1 90 ? -12.325 -0.108 1.352 1.00 92.31 90 TRP A N 1
ATOM 712 C CA . TRP A 1 90 ? -13.617 -0.635 1.776 1.00 92.31 90 TRP A CA 1
ATOM 713 C C . TRP A 1 90 ? -13.616 -2.155 1.990 1.00 92.31 90 TRP A C 1
ATOM 715 O O . TRP A 1 90 ? -14.156 -2.641 2.992 1.00 92.31 90 TRP A O 1
ATOM 725 N N . ILE A 1 91 ? -13.031 -2.905 1.055 1.00 93.25 91 ILE A N 1
ATOM 726 C CA . ILE A 1 91 ? -13.094 -4.371 1.004 1.00 93.25 91 ILE A CA 1
ATOM 727 C C . ILE A 1 91 ? -12.159 -5.014 2.031 1.00 93.25 91 ILE A C 1
ATOM 729 O O . ILE A 1 91 ? -12.579 -5.911 2.760 1.00 93.25 91 ILE A O 1
ATOM 733 N N . VAL A 1 92 ? -10.909 -4.553 2.122 1.00 94.12 92 VAL A N 1
ATOM 734 C CA . VAL A 1 92 ? -9.840 -5.193 2.907 1.00 94.12 92 VAL A CA 1
ATOM 735 C C . VAL A 1 92 ? -10.236 -5.408 4.376 1.00 94.12 92 VAL A C 1
ATOM 737 O O . VAL A 1 92 ? -10.162 -6.546 4.837 1.00 94.12 92 VAL A O 1
ATOM 740 N N . PRO A 1 93 ? -10.747 -4.403 5.118 1.00 91.44 93 PRO A N 1
ATOM 741 C CA . PRO A 1 93 ? -11.105 -4.598 6.526 1.00 91.44 93 PRO A CA 1
ATOM 742 C C . PRO A 1 93 ? -12.319 -5.510 6.743 1.00 91.44 93 PRO A C 1
ATOM 744 O O . PRO A 1 93 ? -12.553 -5.971 7.859 1.00 91.44 93 PRO A O 1
ATOM 747 N N . ARG A 1 94 ? -13.126 -5.731 5.699 1.00 90.31 94 ARG A N 1
ATOM 748 C CA . ARG A 1 94 ? -14.371 -6.514 5.751 1.00 90.31 94 ARG A CA 1
ATOM 749 C C . ARG A 1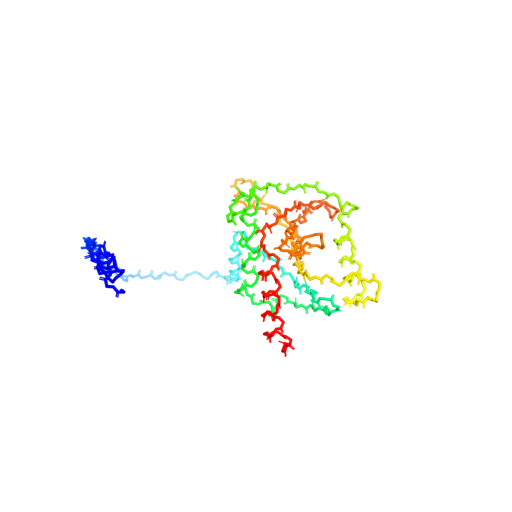 94 ? -14.185 -7.943 5.243 1.00 90.31 94 ARG A C 1
ATOM 751 O O . ARG A 1 94 ? -15.053 -8.781 5.483 1.00 90.31 94 ARG A O 1
ATOM 758 N N . GLY A 1 95 ? -13.066 -8.214 4.576 1.00 89.06 95 GLY A N 1
ATOM 759 C CA . GLY A 1 95 ? -12.854 -9.437 3.817 1.00 89.06 95 GLY A CA 1
ATOM 760 C C . GLY A 1 95 ? -13.670 -9.454 2.520 1.00 89.06 95 GLY A C 1
ATOM 761 O O . GLY A 1 95 ? -14.711 -8.808 2.387 1.00 89.06 95 GLY A O 1
ATOM 762 N N . GLY A 1 96 ? -13.185 -10.204 1.533 1.00 88.19 96 GLY A N 1
ATOM 763 C CA . GLY A 1 96 ? -13.792 -10.276 0.203 1.00 88.19 96 GLY A CA 1
ATOM 764 C C . GLY A 1 96 ? -12.752 -10.331 -0.909 1.00 88.19 96 GLY A C 1
ATOM 765 O O . GLY A 1 96 ? -11.565 -10.164 -0.666 1.00 88.19 96 GLY A O 1
ATOM 766 N N . ALA A 1 97 ? -13.188 -10.613 -2.139 1.00 88.38 97 ALA A N 1
ATOM 767 C CA . ALA A 1 97 ? -12.312 -10.678 -3.318 1.00 88.38 97 ALA A CA 1
ATOM 768 C C . ALA A 1 97 ? -11.074 -11.602 -3.165 1.00 88.38 97 ALA A C 1
ATOM 770 O O . ALA A 1 97 ? -10.040 -11.380 -3.778 1.00 88.38 97 ALA A O 1
ATOM 771 N N . GLY A 1 98 ? -11.176 -12.666 -2.359 1.00 87.56 98 GLY A N 1
ATOM 772 C CA . GLY A 1 98 ? -10.056 -13.579 -2.082 1.00 87.56 98 GLY A CA 1
ATOM 773 C C . GLY A 1 98 ? -9.169 -13.169 -0.899 1.00 87.56 98 GLY A C 1
ATOM 774 O O . GLY A 1 98 ? -8.265 -13.918 -0.537 1.00 87.56 98 GLY A O 1
ATOM 775 N N . ILE A 1 99 ? -9.461 -12.037 -0.255 1.00 91.81 99 ILE A N 1
ATOM 776 C CA . ILE A 1 99 ? -8.831 -11.576 0.985 1.00 91.81 99 ILE A CA 1
ATOM 777 C C . ILE A 1 99 ? -9.596 -12.195 2.158 1.00 91.81 99 ILE A C 1
ATOM 779 O O . ILE A 1 99 ? -10.757 -11.859 2.406 1.00 91.81 99 ILE A O 1
ATOM 783 N N . ASN A 1 100 ? -8.948 -13.134 2.848 1.00 82.69 100 ASN A N 1
ATOM 784 C CA . ASN A 1 100 ? -9.553 -13.902 3.943 1.00 82.69 100 ASN A CA 1
ATOM 785 C C . ASN A 1 100 ? -9.061 -13.470 5.330 1.00 82.69 100 ASN A C 1
ATOM 787 O O . ASN A 1 100 ? -9.642 -13.870 6.336 1.00 82.69 100 ASN A O 1
ATOM 791 N N . GLU A 1 101 ? -7.983 -12.690 5.386 1.00 79.56 101 GLU A N 1
ATOM 792 C CA . GLU A 1 101 ? -7.363 -12.253 6.631 1.00 79.56 101 GLU A CA 1
ATOM 793 C C . GLU A 1 101 ? -7.731 -10.801 6.922 1.00 79.56 101 GLU A C 1
ATOM 795 O O . GLU A 1 101 ? -7.675 -9.940 6.047 1.00 79.56 101 GLU A O 1
ATOM 800 N N . THR A 1 102 ? -8.098 -10.526 8.171 1.00 82.19 102 THR A N 1
ATOM 801 C CA . THR A 1 102 ? -8.173 -9.158 8.688 1.00 82.19 102 THR A CA 1
ATOM 802 C C . THR A 1 102 ? -6.773 -8.642 8.987 1.00 82.19 102 THR A C 1
ATOM 804 O O . THR A 1 102 ? -5.961 -9.358 9.578 1.00 82.19 102 THR A O 1
ATOM 807 N N . GLY A 1 103 ? -6.510 -7.389 8.622 1.00 90.06 103 GLY A N 1
ATOM 808 C CA . GLY A 1 103 ? -5.208 -6.769 8.816 1.00 90.06 103 GLY A CA 1
ATOM 809 C C . GLY A 1 103 ? -4.748 -6.737 10.269 1.00 90.06 103 GLY A C 1
ATOM 810 O O . GLY A 1 103 ? -5.544 -6.611 11.202 1.00 90.06 103 GLY A O 1
ATOM 811 N N . THR A 1 104 ? -3.435 -6.834 10.452 1.00 95.25 104 THR A N 1
ATOM 812 C CA . THR A 1 104 ? -2.787 -6.782 11.764 1.00 95.25 104 THR A CA 1
ATOM 813 C C . THR A 1 104 ? -2.201 -5.400 11.998 1.00 95.25 104 THR A C 1
ATOM 815 O O . THR A 1 104 ? -1.462 -4.884 11.160 1.00 95.25 104 THR A O 1
ATOM 818 N N . ASP A 1 105 ? -2.496 -4.819 13.156 1.00 97.00 105 ASP A N 1
ATOM 819 C CA . ASP A 1 105 ? -1.859 -3.586 13.600 1.00 97.00 105 ASP A CA 1
ATOM 820 C C . ASP A 1 105 ? -0.383 -3.842 13.929 1.00 97.00 105 ASP A C 1
ATOM 822 O O . ASP A 1 105 ? -0.064 -4.687 14.765 1.00 97.00 105 ASP A O 1
ATOM 826 N N . LYS A 1 106 ? 0.508 -3.088 13.289 1.00 97.31 106 LYS A N 1
ATOM 827 C CA . LYS A 1 106 ? 1.959 -3.140 13.471 1.00 97.31 106 LYS A CA 1
ATOM 828 C C . LYS A 1 106 ? 2.506 -1.742 13.703 1.00 97.31 106 LYS A C 1
ATOM 830 O O . LYS A 1 106 ? 2.007 -0.770 13.127 1.00 97.31 106 LYS A O 1
ATOM 835 N N . ASP A 1 107 ? 3.542 -1.627 14.525 1.00 97.31 107 ASP A N 1
ATOM 836 C CA . ASP A 1 107 ? 4.342 -0.408 14.547 1.00 97.31 107 ASP A CA 1
ATOM 837 C C . ASP A 1 107 ? 5.247 -0.350 13.305 1.00 97.31 107 ASP A C 1
ATOM 839 O O . ASP A 1 107 ? 5.666 -1.369 12.755 1.00 97.31 107 ASP A O 1
ATOM 843 N N . ILE A 1 108 ? 5.589 0.853 12.855 1.00 94.88 108 ILE A N 1
ATOM 844 C CA . ILE A 1 108 ? 6.458 1.079 11.700 1.00 94.88 108 ILE A CA 1
ATOM 845 C C . ILE A 1 108 ? 7.830 0.409 11.854 1.00 94.88 108 ILE A C 1
ATOM 847 O O . ILE A 1 108 ? 8.451 0.029 10.861 1.00 94.88 108 ILE A O 1
ATOM 851 N N . SER A 1 109 ? 8.313 0.236 13.086 1.00 93.75 109 SER A N 1
ATOM 852 C CA . SER A 1 109 ? 9.552 -0.496 13.361 1.00 93.75 109 SER A CA 1
ATOM 853 C C . SER A 1 109 ? 9.483 -1.979 12.975 1.00 93.75 109 SER A C 1
ATOM 855 O O . SER A 1 109 ? 10.525 -2.573 12.696 1.00 93.75 109 SER A O 1
ATOM 857 N N . GLU A 1 110 ? 8.281 -2.548 12.885 1.00 95.06 110 GLU A N 1
ATOM 858 C CA . GLU A 1 110 ? 8.009 -3.937 12.500 1.00 95.06 110 GLU A CA 1
ATOM 859 C C . GLU A 1 110 ? 7.747 -4.099 10.993 1.00 95.06 110 GLU A C 1
ATOM 861 O O . GLU A 1 110 ? 7.582 -5.221 10.513 1.00 95.06 110 GLU A O 1
ATOM 866 N N . VAL A 1 111 ? 7.707 -2.996 10.232 1.00 93.69 111 VAL A N 1
ATOM 867 C CA . VAL A 1 111 ? 7.431 -2.995 8.787 1.00 93.69 111 VAL A CA 1
ATOM 868 C C . VAL A 1 111 ? 8.561 -2.266 8.039 1.00 93.69 111 VAL A C 1
ATOM 870 O O . VAL A 1 111 ? 8.421 -1.091 7.685 1.00 93.69 111 VAL A O 1
ATOM 873 N N . PRO A 1 112 ? 9.704 -2.943 7.783 1.00 91.94 112 PRO A N 1
ATOM 874 C CA . PRO A 1 112 ? 10.910 -2.318 7.230 1.00 91.94 112 PRO A CA 1
ATOM 875 C C . PRO A 1 112 ? 10.684 -1.556 5.921 1.00 91.94 112 PRO A C 1
ATOM 877 O O . PRO A 1 112 ? 11.211 -0.460 5.751 1.00 91.94 112 PRO A O 1
ATOM 880 N N . ILE A 1 113 ? 9.838 -2.080 5.033 1.00 92.25 113 ILE A N 1
ATOM 881 C CA . ILE A 1 113 ? 9.528 -1.442 3.750 1.00 92.25 113 ILE A CA 1
ATOM 882 C C . ILE A 1 113 ? 8.861 -0.072 3.913 1.00 92.25 113 ILE A C 1
ATOM 884 O O . ILE A 1 113 ? 9.261 0.874 3.245 1.00 92.25 113 ILE A O 1
ATOM 888 N N . ILE A 1 114 ? 7.921 0.097 4.851 1.00 93.50 114 ILE A N 1
ATOM 889 C CA . ILE A 1 114 ? 7.293 1.408 5.109 1.00 93.50 114 ILE A CA 1
ATOM 890 C C . ILE A 1 114 ? 8.332 2.389 5.661 1.00 93.50 114 ILE A C 1
ATOM 892 O O . ILE A 1 114 ? 8.347 3.566 5.294 1.00 93.50 114 ILE A O 1
ATOM 896 N N . LYS A 1 115 ? 9.245 1.907 6.510 1.00 92.25 115 LYS A N 1
ATOM 897 C CA . LYS A 1 115 ? 10.360 2.715 7.010 1.00 92.25 115 LYS A CA 1
ATOM 898 C C . LYS A 1 115 ? 11.282 3.172 5.877 1.00 92.25 115 LYS A C 1
ATOM 900 O O . LYS A 1 115 ? 11.715 4.322 5.896 1.00 92.25 115 LYS A O 1
ATOM 905 N N . ASP A 1 116 ? 11.574 2.313 4.907 1.00 90.44 116 ASP A N 1
ATOM 906 C CA . ASP A 1 116 ? 12.405 2.668 3.753 1.00 90.44 116 ASP A CA 1
ATOM 907 C C . ASP A 1 116 ? 11.682 3.634 2.806 1.00 90.44 116 ASP A C 1
ATOM 909 O O . ASP A 1 116 ? 12.263 4.638 2.399 1.00 90.44 116 ASP A O 1
ATOM 913 N N . ILE A 1 117 ? 10.385 3.432 2.569 1.00 91.50 117 ILE A N 1
ATOM 914 C CA . ILE A 1 117 ? 9.547 4.364 1.801 1.00 91.50 117 ILE A CA 1
ATOM 915 C C . ILE A 1 117 ? 9.534 5.753 2.452 1.00 91.50 117 ILE A C 1
ATOM 917 O O . ILE A 1 117 ? 9.703 6.763 1.770 1.00 91.50 117 ILE A O 1
ATOM 921 N N . ASN A 1 118 ? 9.426 5.833 3.782 1.00 91.31 118 ASN A N 1
ATOM 922 C CA . ASN A 1 118 ? 9.530 7.108 4.497 1.00 91.31 118 ASN A CA 1
ATOM 923 C C . ASN A 1 118 ? 10.872 7.813 4.261 1.00 91.31 118 ASN A C 1
ATOM 925 O O . ASN A 1 118 ? 10.895 9.039 4.161 1.00 91.31 118 ASN A O 1
ATOM 929 N N . LYS A 1 119 ? 11.983 7.069 4.163 1.00 89.44 119 LYS A N 1
ATOM 930 C CA . LYS A 1 119 ? 13.295 7.658 3.851 1.00 89.44 119 LYS A CA 1
ATOM 931 C C . LYS A 1 119 ? 13.334 8.202 2.427 1.00 89.44 119 LYS A C 1
ATOM 933 O O . LYS A 1 119 ? 13.824 9.309 2.242 1.00 89.44 119 LYS A O 1
ATOM 938 N N . VAL A 1 120 ? 12.799 7.465 1.448 1.00 88.19 120 VAL A N 1
ATOM 939 C CA . VAL A 1 120 ? 12.710 7.927 0.049 1.00 88.19 120 VAL A CA 1
ATOM 940 C C . VAL A 1 120 ? 11.951 9.251 -0.021 1.00 88.19 120 VAL A C 1
ATOM 942 O O . VAL A 1 120 ? 12.426 10.209 -0.625 1.00 88.19 120 VAL A O 1
ATOM 945 N N . ILE A 1 121 ? 10.811 9.340 0.665 1.00 88.38 121 ILE A N 1
ATOM 946 C CA . ILE A 1 121 ? 9.992 10.559 0.707 1.00 88.38 121 ILE A CA 1
ATOM 947 C C . ILE A 1 121 ? 10.740 11.702 1.407 1.00 88.38 121 ILE A C 1
ATOM 949 O O . ILE A 1 121 ? 10.758 12.822 0.903 1.00 88.38 121 ILE A O 1
ATOM 953 N N . HIS A 1 122 ? 11.408 11.428 2.532 1.00 87.75 122 HIS A N 1
ATOM 954 C CA . HIS A 1 122 ? 12.216 12.426 3.241 1.00 87.75 122 HIS A CA 1
ATOM 955 C C . HIS A 1 122 ? 13.393 12.946 2.400 1.00 87.75 122 HIS A C 1
ATOM 957 O O . HIS A 1 122 ? 13.746 14.120 2.483 1.00 87.75 122 HIS A O 1
ATOM 963 N N . ASN A 1 123 ? 13.960 12.095 1.546 1.00 85.81 123 ASN A N 1
ATOM 964 C CA . ASN A 1 123 ? 15.067 12.419 0.652 1.00 85.81 123 ASN A CA 1
ATOM 965 C C . ASN A 1 123 ? 14.589 12.978 -0.702 1.00 85.81 123 ASN A C 1
ATOM 967 O O . ASN A 1 123 ? 15.237 12.763 -1.726 1.00 85.81 123 ASN A O 1
ATOM 971 N N . ASN A 1 124 ? 13.456 13.691 -0.725 1.00 85.88 124 ASN A N 1
ATOM 972 C CA . ASN A 1 124 ? 12.878 14.296 -1.930 1.00 85.88 124 ASN A CA 1
ATOM 973 C C . ASN A 1 124 ? 12.740 13.299 -3.092 1.00 85.88 124 ASN A C 1
ATOM 975 O O . ASN A 1 124 ? 13.157 13.583 -4.214 1.00 85.88 124 ASN A O 1
ATOM 979 N N . TYR A 1 125 ? 12.184 12.120 -2.806 1.00 85.00 125 TYR A N 1
ATOM 980 C CA . TYR A 1 125 ? 11.905 11.063 -3.787 1.00 85.00 125 TYR A CA 1
ATOM 981 C C . TYR A 1 125 ? 13.157 10.476 -4.456 1.00 85.00 125 TYR A C 1
ATOM 983 O O . TYR A 1 125 ? 13.055 9.774 -5.457 1.00 85.00 125 TYR A O 1
ATOM 991 N N . THR A 1 126 ? 14.348 10.728 -3.906 1.00 77.06 126 THR A N 1
ATOM 992 C CA . THR A 1 126 ? 15.591 10.171 -4.443 1.00 77.06 126 THR A CA 1
ATOM 993 C C . THR A 1 126 ? 15.798 8.756 -3.915 1.00 77.06 126 THR A C 1
ATOM 995 O O . THR A 1 126 ? 15.892 8.531 -2.705 1.00 77.06 126 THR A O 1
ATOM 998 N N . THR A 1 127 ? 15.911 7.794 -4.824 1.00 70.25 127 THR A N 1
ATOM 999 C CA . THR A 1 127 ? 16.360 6.434 -4.522 1.00 70.25 127 THR A CA 1
ATOM 1000 C C . THR A 1 127 ? 17.881 6.357 -4.655 1.00 70.25 127 THR A C 1
ATOM 1002 O O . THR A 1 127 ? 18.433 6.813 -5.655 1.00 70.25 127 THR A O 1
ATOM 1005 N N . ASP A 1 128 ? 18.568 5.771 -3.679 1.00 68.31 128 ASP A N 1
ATOM 1006 C CA . ASP A 1 128 ? 19.992 5.452 -3.790 1.00 68.31 128 ASP A CA 1
ATOM 1007 C C . ASP A 1 128 ? 20.199 3.971 -4.165 1.00 68.31 128 ASP A C 1
ATOM 1009 O O . ASP A 1 128 ? 19.253 3.185 -4.203 1.00 68.31 128 ASP A O 1
ATOM 1013 N N . GLU A 1 129 ? 21.442 3.574 -4.449 1.00 62.34 129 GLU A N 1
ATOM 1014 C CA . GLU A 1 129 ? 21.785 2.177 -4.765 1.00 62.34 129 GLU A CA 1
ATOM 1015 C C . GLU A 1 129 ? 21.568 1.212 -3.583 1.00 62.34 129 GLU A C 1
ATOM 1017 O O . GLU A 1 129 ? 21.565 -0.004 -3.774 1.00 62.34 129 GLU A O 1
ATOM 1022 N N . THR A 1 130 ? 21.396 1.739 -2.365 1.00 58.50 130 THR A N 1
ATOM 1023 C CA . THR A 1 130 ? 21.153 0.953 -1.147 1.00 58.50 130 THR A CA 1
ATOM 1024 C C . THR A 1 130 ? 19.670 0.764 -0.836 1.00 58.50 130 THR A C 1
ATOM 1026 O O . THR A 1 130 ? 19.323 -0.106 -0.036 1.00 58.50 130 THR A O 1
ATOM 1029 N N . ASN A 1 131 ? 18.793 1.542 -1.473 1.00 62.56 131 ASN A N 1
ATOM 1030 C CA . ASN A 1 131 ? 17.355 1.426 -1.349 1.00 62.56 131 ASN A CA 1
ATOM 1031 C C . ASN A 1 131 ? 16.873 0.232 -2.165 1.00 62.56 131 ASN A C 1
ATOM 1033 O O . ASN A 1 131 ? 17.156 0.074 -3.355 1.00 62.56 131 ASN A O 1
ATOM 1037 N N . ASN A 1 132 ? 16.111 -0.624 -1.499 1.00 65.62 132 ASN A N 1
ATOM 1038 C CA . ASN A 1 132 ? 15.500 -1.775 -2.127 1.00 65.62 132 ASN A CA 1
ATOM 1039 C C . ASN A 1 132 ? 14.586 -1.322 -3.280 1.00 65.62 132 ASN A C 1
ATOM 1041 O O . ASN A 1 132 ? 13.758 -0.418 -3.131 1.00 65.62 132 ASN A O 1
ATOM 1045 N N . LYS A 1 133 ? 14.756 -1.960 -4.443 1.00 80.75 133 LYS A N 1
ATOM 1046 C CA . LYS A 1 133 ? 14.003 -1.694 -5.676 1.00 80.75 133 LYS A CA 1
ATOM 1047 C C . LYS A 1 133 ? 12.586 -2.246 -5.570 1.00 80.75 133 LYS A C 1
ATOM 1049 O O . LYS A 1 133 ? 12.252 -3.274 -6.156 1.00 80.75 133 LYS A O 1
ATOM 1054 N N . TYR A 1 134 ? 11.771 -1.595 -4.760 1.00 88.25 134 TYR A N 1
ATOM 1055 C CA . TYR A 1 134 ? 10.390 -1.983 -4.541 1.00 88.25 134 TYR A CA 1
ATOM 1056 C C . TYR A 1 134 ? 9.471 -1.412 -5.623 1.00 88.25 134 TYR A C 1
ATOM 1058 O O . TYR A 1 134 ? 9.794 -0.441 -6.304 1.00 88.25 134 TYR A O 1
ATOM 1066 N N . THR A 1 135 ? 8.299 -2.028 -5.762 1.00 94.94 135 THR A N 1
ATOM 1067 C CA . THR A 1 135 ? 7.181 -1.465 -6.523 1.00 94.94 135 THR A CA 1
ATOM 1068 C C . THR A 1 135 ? 6.064 -1.151 -5.545 1.00 94.94 135 THR A C 1
ATOM 1070 O O . THR A 1 135 ? 5.551 -2.062 -4.889 1.00 94.94 135 THR A O 1
ATOM 1073 N N . TRP A 1 136 ? 5.733 0.128 -5.400 1.00 96.94 136 TRP A N 1
ATOM 1074 C CA . TRP A 1 136 ? 4.764 0.586 -4.411 1.00 96.94 136 TRP A CA 1
ATOM 1075 C C . TRP A 1 136 ? 4.099 1.896 -4.807 1.00 96.94 136 TRP A C 1
ATOM 1077 O O . TRP A 1 136 ? 4.612 2.674 -5.608 1.00 96.94 136 TRP A O 1
ATOM 1087 N N . ILE A 1 137 ? 2.957 2.138 -4.180 1.00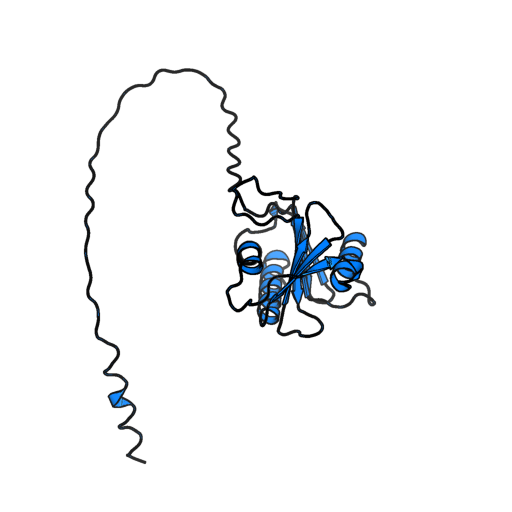 97.56 137 ILE A N 1
ATOM 1088 C CA . ILE A 1 137 ? 2.214 3.385 -4.208 1.00 97.56 137 ILE A CA 1
ATOM 1089 C C . ILE A 1 137 ? 1.876 3.796 -2.777 1.00 97.56 137 ILE A C 1
ATOM 1091 O O . ILE A 1 137 ? 1.490 2.971 -1.949 1.00 97.56 137 ILE A O 1
ATOM 1095 N N . ARG A 1 138 ? 2.028 5.085 -2.481 1.00 97.44 138 ARG A N 1
ATOM 1096 C CA . ARG A 1 138 ? 1.544 5.713 -1.257 1.00 97.44 138 ARG A CA 1
ATOM 1097 C C . ARG A 1 138 ? 0.634 6.870 -1.616 1.00 97.44 138 ARG A C 1
ATOM 1099 O O . ARG A 1 138 ? 1.027 7.768 -2.357 1.00 97.44 138 ARG A O 1
ATOM 1106 N N . LEU A 1 139 ? -0.550 6.870 -1.028 1.00 97.56 139 LEU A N 1
ATOM 1107 C CA . LEU A 1 139 ? -1.447 8.008 -1.027 1.00 97.56 139 LEU A CA 1
ATOM 1108 C C . LEU A 1 139 ? -1.244 8.778 0.278 1.00 97.56 139 LEU A C 1
ATOM 1110 O O . LEU A 1 139 ? -1.435 8.229 1.365 1.00 97.56 139 LEU A O 1
ATOM 1114 N N . VAL A 1 140 ? -0.835 10.040 0.160 1.00 96.75 140 VAL A N 1
ATOM 1115 C CA . VAL A 1 140 ? -0.748 10.971 1.288 1.00 96.75 140 VAL A CA 1
ATOM 1116 C C . VAL A 1 140 ? -2.096 11.659 1.415 1.00 96.75 140 VAL A C 1
ATOM 1118 O O . VAL A 1 140 ? -2.477 12.440 0.535 1.00 96.75 140 VAL A O 1
ATOM 1121 N N . CYS A 1 141 ? -2.832 11.367 2.483 1.00 95.50 141 CYS A N 1
ATOM 1122 C CA . CYS A 1 141 ? -4.224 11.794 2.614 1.00 95.50 141 CYS A CA 1
ATOM 1123 C C . CYS A 1 141 ? -4.473 12.503 3.948 1.00 95.50 141 CYS A C 1
ATOM 1125 O O . CYS A 1 141 ? -3.698 12.396 4.902 1.00 95.50 141 CYS A O 1
ATOM 1127 N N . ASP A 1 142 ? -5.540 13.297 4.002 1.00 94.81 142 ASP A N 1
ATOM 1128 C CA . ASP A 1 142 ? -5.967 13.903 5.258 1.00 94.81 142 ASP A CA 1
ATOM 1129 C C . ASP A 1 142 ? -6.410 12.821 6.258 1.00 94.81 142 ASP A C 1
ATOM 1131 O O . ASP A 1 142 ? -7.069 11.857 5.857 1.00 94.81 142 ASP A O 1
ATOM 1135 N N . PRO A 1 143 ? -6.071 12.958 7.557 1.00 96.00 143 PRO A N 1
ATOM 1136 C CA . PRO A 1 143 ? -6.586 12.063 8.582 1.00 96.00 143 PRO A CA 1
ATOM 1137 C C . PRO A 1 143 ? -8.114 12.082 8.584 1.00 96.00 143 PRO A C 1
ATOM 1139 O O . PRO A 1 143 ? -8.733 13.146 8.645 1.00 96.00 143 PRO A O 1
ATOM 1142 N N . TYR A 1 144 ? -8.715 10.901 8.567 1.00 95.62 144 TYR A N 1
ATOM 1143 C CA . TYR A 1 144 ? -10.153 10.720 8.563 1.00 95.62 144 TYR A CA 1
ATOM 1144 C C . TYR A 1 144 ? -10.593 9.864 9.752 1.00 95.62 144 TYR A C 1
ATOM 1146 O O . TYR A 1 144 ? -10.172 8.717 9.938 1.00 95.62 144 TYR A O 1
ATOM 1154 N N . LEU A 1 145 ? -11.463 10.465 10.564 1.00 94.62 145 LEU A N 1
ATOM 1155 C CA . LEU A 1 145 ? -12.097 9.866 11.729 1.00 94.62 145 LEU A CA 1
ATOM 1156 C C . LEU A 1 145 ? -13.607 9.788 11.455 1.00 94.62 145 LEU A C 1
ATOM 1158 O O . LEU A 1 145 ? -14.260 10.837 11.428 1.00 94.62 145 LEU A O 1
ATOM 1162 N N . PRO A 1 146 ? -14.163 8.582 11.237 1.00 92.06 146 PRO A N 1
ATOM 1163 C CA . PRO A 1 146 ? -15.593 8.397 11.033 1.00 92.06 146 PRO A CA 1
ATOM 1164 C C . PRO A 1 146 ? -16.396 8.926 12.221 1.00 92.06 146 PRO A C 1
ATOM 1166 O O . PRO A 1 146 ? -15.995 8.771 13.380 1.00 92.06 146 PRO A O 1
ATOM 1169 N N . LYS A 1 147 ? -17.553 9.528 11.944 1.00 92.31 147 LYS A N 1
ATOM 1170 C CA . LYS A 1 147 ? -18.497 9.934 12.991 1.00 92.31 147 LYS A CA 1
ATOM 1171 C C . LYS A 1 147 ? -19.156 8.708 13.621 1.00 92.31 147 LYS A C 1
ATOM 1173 O O . LYS A 1 147 ? -19.205 7.625 13.041 1.00 92.31 147 LYS A O 1
ATOM 1178 N N . GLU A 1 148 ? -19.713 8.880 14.814 1.00 90.12 148 GLU A N 1
ATOM 1179 C CA . GLU A 1 148 ? -20.489 7.818 15.454 1.00 90.12 148 GLU A CA 1
ATOM 1180 C C . GLU A 1 148 ? -21.651 7.370 14.547 1.00 90.12 148 GLU A C 1
ATOM 1182 O O . GLU A 1 148 ? -22.406 8.195 14.030 1.00 90.12 148 GLU A O 1
ATOM 1187 N N . GLY A 1 149 ? -21.769 6.057 14.324 1.00 89.06 149 GLY A N 1
ATOM 1188 C CA . GLY A 1 149 ? -22.762 5.466 13.420 1.00 89.06 149 GLY A CA 1
ATOM 1189 C C . GLY A 1 149 ? -22.390 5.490 11.930 1.00 89.06 149 GLY A C 1
ATOM 1190 O O . GLY A 1 149 ? -23.099 4.884 11.127 1.00 89.06 149 GLY A O 1
ATOM 1191 N N . GLU A 1 150 ? -21.282 6.130 11.546 1.00 90.50 150 GLU A N 1
ATOM 1192 C CA . GLU A 1 150 ? -20.768 6.107 10.177 1.00 90.50 150 GLU A CA 1
ATOM 1193 C C . GLU A 1 150 ? -20.023 4.793 9.917 1.00 90.50 150 GLU A C 1
ATOM 1195 O O . GLU A 1 150 ? -19.029 4.469 10.566 1.00 90.50 150 GLU A O 1
ATOM 1200 N N . ASN A 1 151 ? -20.502 4.015 8.948 1.00 88.00 151 ASN A N 1
ATOM 1201 C CA . ASN A 1 151 ? -19.841 2.786 8.524 1.00 88.00 151 ASN A CA 1
ATOM 1202 C C . ASN A 1 151 ? -18.708 3.123 7.549 1.00 88.00 151 ASN A C 1
ATOM 1204 O O . ASN A 1 151 ? -18.793 2.763 6.386 1.00 88.00 151 ASN A O 1
ATOM 1208 N N . ALA A 1 152 ? -17.676 3.830 7.999 1.00 90.06 152 ALA A N 1
ATOM 1209 C CA . ALA A 1 152 ? -16.493 4.146 7.204 1.00 90.06 152 ALA A CA 1
ATOM 1210 C C . ALA A 1 152 ? -15.220 3.680 7.919 1.00 90.06 152 ALA A C 1
ATOM 1212 O O . ALA A 1 152 ? -15.216 3.414 9.122 1.00 90.06 152 ALA A O 1
ATOM 1213 N N . VAL A 1 153 ? -14.136 3.522 7.164 1.00 92.44 153 VAL A N 1
ATOM 1214 C CA . VAL A 1 153 ? -12.856 3.053 7.706 1.00 92.44 153 VAL A CA 1
ATOM 1215 C C . VAL A 1 153 ? -12.064 4.266 8.173 1.00 92.44 153 VAL A C 1
ATOM 1217 O O . VAL A 1 153 ? -11.907 5.217 7.421 1.00 92.44 153 VAL A O 1
ATOM 1220 N N . LYS A 1 154 ? -11.567 4.254 9.412 1.00 94.31 154 LYS A N 1
ATOM 1221 C CA . LYS A 1 154 ? -10.627 5.283 9.878 1.00 94.31 154 LYS A CA 1
ATOM 1222 C C . LYS A 1 154 ? -9.283 5.115 9.167 1.00 94.31 154 LYS A C 1
ATOM 1224 O O . LYS A 1 154 ? -8.789 3.992 9.071 1.00 94.31 154 LYS A O 1
ATOM 1229 N N . HIS A 1 155 ? -8.677 6.200 8.704 1.00 96.25 155 HIS A N 1
ATOM 1230 C CA . HIS A 1 155 ? -7.389 6.136 8.010 1.00 96.25 155 HIS A CA 1
ATOM 1231 C C . HIS A 1 155 ? -6.674 7.490 8.014 1.00 96.25 155 HIS A C 1
ATOM 1233 O O . HIS A 1 155 ? -7.281 8.529 8.262 1.00 96.25 155 HIS A O 1
ATOM 1239 N N . LYS A 1 156 ? -5.381 7.479 7.694 1.00 96.75 156 LYS A N 1
ATOM 1240 C CA . LYS A 1 156 ? -4.628 8.644 7.218 1.00 96.75 156 LYS A CA 1
ATOM 1241 C C . LYS A 1 156 ? -4.043 8.293 5.855 1.00 96.75 156 LYS A C 1
ATOM 1243 O O . LYS A 1 156 ? -4.809 8.224 4.896 1.00 96.75 156 LYS A O 1
ATOM 1248 N N . ASP A 1 157 ? -2.754 7.984 5.784 1.00 97.69 157 ASP A N 1
ATOM 1249 C CA . ASP A 1 157 ? -2.112 7.552 4.551 1.00 97.69 157 ASP A CA 1
ATOM 1250 C C . ASP A 1 157 ? -2.462 6.101 4.229 1.00 97.69 157 ASP A C 1
ATOM 1252 O O . ASP A 1 157 ? -2.624 5.260 5.120 1.00 97.69 157 ASP A O 1
ATOM 1256 N N . ILE A 1 158 ? -2.523 5.812 2.933 1.00 98.06 158 ILE A N 1
ATOM 1257 C CA . ILE A 1 158 ? -2.724 4.465 2.404 1.00 98.06 158 ILE A CA 1
ATOM 1258 C C . ILE A 1 158 ? -1.468 4.066 1.645 1.00 98.06 158 ILE A C 1
ATOM 1260 O O . ILE A 1 158 ? -0.905 4.867 0.899 1.00 98.06 158 ILE A O 1
ATOM 1264 N N . ILE A 1 159 ? -1.021 2.830 1.825 1.00 97.94 159 ILE A N 1
ATOM 1265 C CA . ILE A 1 159 ? 0.121 2.290 1.098 1.00 97.94 159 ILE A CA 1
ATOM 1266 C C . ILE A 1 159 ? -0.222 0.933 0.510 1.00 97.94 159 ILE A C 1
ATOM 1268 O O . ILE A 1 159 ? -0.907 0.125 1.132 1.00 97.94 159 ILE A O 1
ATOM 1272 N N . LEU A 1 160 ? 0.271 0.679 -0.692 1.00 98.06 160 LEU A N 1
ATOM 1273 C CA . LEU A 1 160 ? 0.125 -0.597 -1.363 1.00 98.06 160 LEU A CA 1
ATOM 1274 C C . LEU A 1 160 ? 1.443 -0.929 -2.061 1.00 98.06 160 LEU A C 1
ATOM 1276 O O . LEU A 1 160 ? 1.985 -0.110 -2.800 1.00 98.06 160 LEU A O 1
ATOM 1280 N N . TYR A 1 161 ? 1.998 -2.105 -1.792 1.00 97.62 161 TYR A N 1
ATOM 1281 C CA . TYR A 1 161 ? 3.291 -2.516 -2.337 1.00 97.62 161 TYR A CA 1
ATOM 1282 C C . TYR A 1 161 ? 3.300 -3.989 -2.719 1.00 97.62 161 TYR A C 1
ATOM 1284 O O . TYR A 1 161 ? 2.567 -4.786 -2.143 1.00 97.62 161 TYR A O 1
ATOM 1292 N N . VAL A 1 162 ? 4.130 -4.354 -3.694 1.00 97.56 162 VAL A N 1
ATOM 1293 C CA . VAL A 1 162 ? 4.383 -5.761 -4.030 1.00 97.56 162 VAL A CA 1
ATOM 1294 C C . VAL A 1 162 ? 5.172 -6.390 -2.889 1.00 97.56 162 VAL A C 1
ATOM 1296 O O . VAL A 1 162 ? 6.196 -5.835 -2.486 1.00 97.56 162 VAL A O 1
ATOM 1299 N N . ASP A 1 163 ? 4.713 -7.533 -2.383 1.00 95.69 163 ASP A N 1
ATOM 1300 C CA . ASP A 1 163 ? 5.398 -8.227 -1.295 1.00 95.69 163 ASP A CA 1
ATOM 1301 C C . ASP A 1 163 ? 6.794 -8.692 -1.772 1.00 95.69 163 ASP A C 1
ATOM 1303 O O . ASP A 1 163 ? 6.895 -9.425 -2.762 1.00 95.69 163 ASP A O 1
ATOM 1307 N N . PRO A 1 164 ? 7.891 -8.250 -1.126 1.00 92.06 164 PRO A N 1
ATOM 1308 C CA . PRO A 1 164 ? 9.236 -8.659 -1.516 1.00 92.06 164 PRO A CA 1
ATOM 1309 C C . PRO A 1 164 ? 9.531 -10.135 -1.223 1.00 92.06 164 PRO A C 1
ATOM 1311 O O . PRO A 1 164 ? 10.366 -10.724 -1.912 1.00 92.06 164 PRO A O 1
ATOM 1314 N N . ASP A 1 165 ? 8.858 -10.729 -0.236 1.00 93.31 165 ASP A N 1
ATOM 1315 C CA . ASP A 1 165 ? 9.024 -12.134 0.132 1.00 93.31 165 ASP A CA 1
ATOM 1316 C C . ASP A 1 165 ? 8.173 -13.043 -0.770 1.00 93.31 165 ASP A C 1
ATOM 1318 O O . ASP A 1 165 ? 8.566 -14.176 -1.063 1.00 93.31 165 ASP A O 1
ATOM 1322 N N . ASN A 1 166 ? 7.041 -12.534 -1.274 1.00 95.44 166 ASN A N 1
ATOM 1323 C CA . ASN A 1 166 ? 6.217 -13.213 -2.270 1.00 95.44 166 ASN A CA 1
ATOM 1324 C C . ASN A 1 166 ? 5.664 -12.267 -3.348 1.00 95.44 166 ASN A C 1
ATOM 1326 O O . ASN A 1 166 ? 4.540 -11.783 -3.265 1.00 95.44 166 ASN A O 1
ATOM 1330 N N . VAL A 1 167 ? 6.405 -12.099 -4.444 1.00 95.25 167 VAL A N 1
ATOM 1331 C CA . VAL A 1 167 ? 6.071 -11.132 -5.509 1.00 95.25 167 VAL A CA 1
ATOM 1332 C C . VAL A 1 167 ? 4.741 -11.372 -6.241 1.00 95.25 167 VAL A C 1
ATOM 1334 O O . VAL A 1 167 ? 4.340 -10.516 -7.035 1.00 95.25 167 VAL A O 1
ATOM 1337 N N . SER A 1 168 ? 4.076 -12.520 -6.039 1.00 97.25 168 SER A N 1
ATOM 1338 C CA . SER A 1 168 ? 2.710 -12.736 -6.540 1.00 97.25 168 SER A CA 1
ATOM 1339 C C . SER A 1 168 ? 1.672 -11.936 -5.764 1.00 97.25 168 SER A C 1
ATOM 1341 O O . SER A 1 168 ? 0.596 -11.657 -6.292 1.00 97.25 168 SER A O 1
ATOM 1343 N N . ASP A 1 169 ? 1.987 -11.576 -4.527 1.00 97.38 169 ASP A N 1
ATOM 1344 C CA . ASP A 1 169 ? 1.084 -10.934 -3.593 1.00 97.38 169 ASP A CA 1
ATOM 1345 C C . ASP A 1 169 ? 1.410 -9.443 -3.493 1.00 97.38 169 ASP A C 1
ATOM 1347 O O . ASP A 1 169 ? 2.492 -8.967 -3.857 1.00 97.38 169 ASP A O 1
ATOM 1351 N N . ALA A 1 170 ? 0.430 -8.686 -3.023 1.00 97.75 170 ALA A N 1
ATOM 1352 C CA . ALA A 1 170 ? 0.633 -7.309 -2.612 1.00 97.75 170 ALA A CA 1
ATOM 1353 C C . ALA A 1 170 ? 0.322 -7.180 -1.123 1.00 97.75 170 ALA A C 1
ATOM 1355 O O . ALA A 1 170 ? -0.294 -8.055 -0.522 1.00 97.75 170 ALA A O 1
ATOM 1356 N N . VAL A 1 171 ? 0.719 -6.070 -0.524 1.00 97.81 171 VAL A N 1
ATOM 1357 C CA . VAL A 1 171 ? 0.414 -5.750 0.863 1.00 97.81 171 VAL A CA 1
ATOM 1358 C C . VAL A 1 171 ? -0.231 -4.381 0.917 1.00 97.81 171 VAL A C 1
ATOM 1360 O O . VAL A 1 171 ? 0.319 -3.408 0.405 1.00 97.81 171 VAL A O 1
ATOM 1363 N N . PHE A 1 172 ? -1.389 -4.319 1.563 1.00 98.06 172 PHE A N 1
ATOM 1364 C CA . PHE A 1 172 ? -2.164 -3.110 1.786 1.00 98.06 172 PHE A CA 1
ATOM 1365 C C . PHE A 1 172 ? -1.972 -2.630 3.220 1.00 98.06 172 PHE A C 1
ATOM 1367 O O . PHE A 1 172 ? -2.183 -3.385 4.172 1.00 98.06 172 PHE A O 1
ATOM 1374 N N . GLY A 1 173 ? -1.560 -1.378 3.376 1.00 97.88 173 GLY A N 1
ATOM 1375 C CA . GLY A 1 173 ? -1.352 -0.737 4.662 1.00 97.88 173 GLY A CA 1
ATOM 1376 C C . GLY A 1 173 ? -2.242 0.487 4.827 1.00 97.88 173 GLY A C 1
ATOM 1377 O O . GLY A 1 173 ? -2.266 1.366 3.969 1.00 97.88 173 GLY A O 1
ATOM 1378 N N . ILE A 1 174 ? -2.928 0.564 5.964 1.00 97.81 174 ILE A N 1
ATOM 1379 C CA . ILE A 1 174 ? -3.752 1.708 6.363 1.00 97.81 174 ILE A CA 1
ATOM 1380 C C . ILE A 1 174 ? -3.094 2.349 7.584 1.00 97.81 174 ILE A C 1
ATOM 1382 O O . ILE A 1 174 ? -2.980 1.711 8.634 1.00 97.81 174 ILE A O 1
ATOM 1386 N N . GLN A 1 175 ? -2.656 3.602 7.474 1.00 98.12 175 GLN A N 1
ATOM 1387 C CA . GLN A 1 175 ? -2.072 4.315 8.607 1.00 98.12 175 GLN A CA 1
ATOM 1388 C C . GLN A 1 175 ? -3.156 4.722 9.606 1.00 98.12 175 GLN A C 1
ATOM 1390 O O . GLN A 1 175 ? -4.220 5.220 9.227 1.00 98.12 175 GLN A O 1
ATOM 1395 N N . ASN A 1 176 ? -2.868 4.564 10.897 1.00 97.25 176 ASN A N 1
ATOM 1396 C CA . ASN A 1 176 ? -3.744 5.050 11.953 1.00 97.25 176 ASN A CA 1
ATOM 1397 C C . ASN A 1 176 ? -3.707 6.597 12.015 1.00 97.25 176 ASN A C 1
ATOM 1399 O O . ASN A 1 176 ? -2.626 7.161 12.195 1.00 97.25 176 ASN A O 1
ATOM 1403 N N . PRO A 1 177 ? -4.857 7.297 11.927 1.00 96.69 177 PRO A N 1
ATOM 1404 C CA . PRO A 1 177 ? -4.906 8.762 11.990 1.00 96.69 177 PRO A CA 1
ATOM 1405 C C . PRO A 1 177 ? -4.508 9.360 13.345 1.00 96.69 177 PRO A C 1
ATOM 1407 O O . PRO A 1 177 ? -4.058 10.502 13.390 1.00 96.69 177 PRO A O 1
ATOM 1410 N N . ASP A 1 178 ? -4.638 8.603 14.435 1.00 96.31 178 ASP A N 1
ATOM 1411 C CA . ASP A 1 178 ? -4.304 9.055 15.791 1.00 96.31 178 ASP A CA 1
ATOM 1412 C C . ASP A 1 178 ? -2.845 8.750 16.170 1.00 96.31 178 ASP A C 1
ATOM 1414 O O . ASP A 1 178 ? -2.323 9.276 17.156 1.00 96.31 178 ASP A O 1
ATOM 1418 N N . LYS A 1 179 ? -2.192 7.838 15.436 1.00 96.31 179 LYS A N 1
ATOM 1419 C CA . LYS A 1 179 ? -0.865 7.301 15.761 1.00 96.31 179 LYS A CA 1
ATOM 1420 C C . LYS A 1 179 ? -0.056 7.059 14.493 1.00 96.31 179 LYS A C 1
ATOM 1422 O O . LYS A 1 179 ? -0.095 5.973 13.927 1.00 96.31 179 LYS A O 1
ATOM 1427 N N . ASP A 1 180 ? 0.758 8.041 14.116 1.00 93.25 180 ASP A N 1
ATOM 1428 C CA . ASP A 1 180 ? 1.545 8.028 12.874 1.00 93.25 180 ASP A CA 1
ATOM 1429 C C . ASP A 1 180 ? 2.494 6.825 12.714 1.00 93.25 180 ASP A C 1
ATOM 1431 O O . ASP A 1 180 ? 2.824 6.448 11.587 1.00 93.25 180 ASP A O 1
ATOM 1435 N N . SER A 1 181 ? 2.943 6.210 13.813 1.00 95.50 181 SER A N 1
ATOM 1436 C CA . SER A 1 181 ? 3.795 5.018 13.750 1.00 95.50 181 SER A CA 1
ATOM 1437 C C . SER A 1 181 ? 3.012 3.724 13.533 1.00 95.50 181 SER A C 1
ATOM 1439 O O . SER A 1 181 ? 3.619 2.720 13.184 1.00 95.50 181 SER A O 1
ATOM 1441 N N . GLN A 1 182 ? 1.690 3.719 13.710 1.00 98.00 182 GLN A N 1
ATOM 1442 C CA . GLN A 1 182 ? 0.883 2.506 13.664 1.00 98.00 182 GLN A CA 1
ATOM 1443 C C . GLN A 1 182 ? 0.225 2.325 12.294 1.00 98.00 182 GLN A C 1
ATOM 1445 O O . GLN A 1 182 ? -0.420 3.234 11.767 1.00 98.00 182 GLN A O 1
ATOM 1450 N N . TRP A 1 183 ? 0.342 1.115 11.756 1.00 98.19 183 TRP A N 1
ATOM 1451 C CA . TRP A 1 183 ? -0.216 0.720 10.470 1.00 98.19 183 TRP A CA 1
ATOM 1452 C C . TRP A 1 183 ? -0.994 -0.580 10.610 1.00 98.19 183 TRP A C 1
ATOM 1454 O O . TRP A 1 183 ? -0.497 -1.536 11.196 1.00 98.19 183 TRP A O 1
ATOM 1464 N N . ASN A 1 184 ? -2.192 -0.637 10.040 1.00 97.56 184 ASN A N 1
ATOM 1465 C CA . ASN A 1 184 ? -2.904 -1.892 9.852 1.00 97.56 184 ASN A CA 1
ATOM 1466 C C . ASN A 1 184 ? -2.452 -2.513 8.526 1.00 97.56 184 ASN A C 1
ATOM 1468 O O . ASN A 1 184 ? -2.615 -1.890 7.479 1.00 97.56 184 ASN A O 1
ATOM 1472 N N . ILE A 1 185 ? -1.841 -3.697 8.575 1.00 97.69 185 ILE A N 1
ATOM 1473 C CA . ILE A 1 185 ? -1.205 -4.356 7.429 1.00 97.69 185 ILE A CA 1
ATOM 1474 C C . ILE A 1 185 ? -1.975 -5.619 7.056 1.00 97.69 185 ILE A C 1
ATOM 1476 O O . ILE A 1 185 ? -2.144 -6.504 7.896 1.00 97.69 185 ILE A O 1
ATOM 1480 N N . THR A 1 186 ? -2.375 -5.729 5.789 1.00 97.75 186 THR A N 1
ATOM 1481 C CA . THR A 1 186 ? -3.071 -6.901 5.240 1.00 97.75 186 THR A CA 1
ATOM 1482 C C . THR A 1 186 ? -2.386 -7.387 3.969 1.00 97.75 186 THR A C 1
ATOM 1484 O O . THR A 1 186 ? -2.115 -6.591 3.072 1.00 97.75 186 THR A O 1
ATOM 1487 N N . VAL A 1 187 ? -2.128 -8.691 3.868 1.00 96.75 187 VAL A N 1
ATOM 1488 C CA . VAL A 1 187 ? -1.653 -9.314 2.623 1.00 96.75 187 VAL A CA 1
ATOM 1489 C C . VAL A 1 187 ? -2.833 -9.486 1.666 1.00 96.75 187 VAL A C 1
ATOM 1491 O O . VAL A 1 187 ? -3.925 -9.877 2.072 1.00 96.75 187 VAL A O 1
ATOM 1494 N N . LEU A 1 188 ? -2.604 -9.196 0.390 1.00 97.25 188 LEU A N 1
ATOM 1495 C CA . LEU A 1 188 ? -3.541 -9.343 -0.717 1.00 97.25 188 LEU A CA 1
ATOM 1496 C C . LEU A 1 188 ? -3.043 -10.466 -1.652 1.00 97.25 188 LEU A C 1
ATOM 1498 O O . LEU A 1 188 ? -2.215 -10.209 -2.538 1.00 97.25 188 LEU A O 1
ATOM 1502 N N . PRO A 1 189 ? -3.515 -11.715 -1.478 1.00 96.62 189 PRO A N 1
ATOM 1503 C CA . PRO A 1 189 ? -3.005 -12.856 -2.236 1.00 96.62 189 PRO A CA 1
ATOM 1504 C C . PRO A 1 189 ? -3.284 -12.739 -3.740 1.00 96.62 189 PRO A C 1
ATOM 1506 O O . PRO A 1 189 ? -4.436 -12.613 -4.153 1.00 96.62 189 PRO A O 1
ATOM 1509 N N . GLY A 1 190 ? -2.243 -12.806 -4.572 1.00 96.81 190 GLY A N 1
ATOM 1510 C CA . GLY A 1 190 ? -2.347 -12.721 -6.035 1.00 96.81 190 GLY A CA 1
ATOM 1511 C C . GLY A 1 190 ? -2.448 -11.304 -6.620 1.00 96.81 190 GLY A C 1
ATOM 1512 O O . GLY A 1 190 ? -2.544 -11.159 -7.841 1.00 96.81 190 GLY A O 1
ATOM 1513 N N . TYR A 1 191 ? -2.413 -10.256 -5.790 1.00 97.88 191 TYR A N 1
ATOM 1514 C CA . TYR A 1 191 ? -2.566 -8.864 -6.238 1.00 97.88 191 TYR A CA 1
ATOM 1515 C C . TYR A 1 191 ? -1.254 -8.221 -6.720 1.00 97.88 191 TYR A C 1
ATOM 1517 O O . TYR A 1 191 ? -1.287 -7.124 -7.277 1.00 97.88 191 TYR A O 1
ATOM 1525 N N . GLY A 1 192 ? -0.100 -8.878 -6.561 1.00 97.75 192 GLY A N 1
ATOM 1526 C CA . GLY A 1 192 ? 1.211 -8.307 -6.894 1.00 97.75 192 GLY A CA 1
ATOM 1527 C C . GLY A 1 192 ? 1.361 -7.972 -8.380 1.00 97.75 192 GLY A C 1
ATOM 1528 O O . GLY A 1 192 ? 1.784 -6.875 -8.741 1.00 97.75 192 GLY A O 1
ATOM 1529 N N . GLU A 1 193 ? 0.949 -8.883 -9.264 1.00 97.31 193 GLU A N 1
ATOM 1530 C CA . GLU A 1 193 ? 0.991 -8.657 -10.717 1.00 97.31 193 GLU A CA 1
ATOM 1531 C C . GLU A 1 193 ? -0.038 -7.631 -11.198 1.00 97.31 193 GLU A C 1
ATOM 1533 O O . GLU A 1 193 ? 0.208 -6.919 -12.172 1.00 97.31 193 GLU A O 1
ATOM 1538 N N . TRP A 1 194 ? -1.192 -7.546 -10.533 1.00 97.50 194 TRP A N 1
ATOM 1539 C CA . TRP A 1 194 ? -2.177 -6.505 -10.817 1.00 97.50 194 TRP A CA 1
ATOM 1540 C C . TRP A 1 194 ? -1.615 -5.124 -10.458 1.00 97.50 194 TRP A C 1
ATOM 1542 O O . TRP A 1 194 ? -1.596 -4.244 -11.315 1.00 97.50 194 TRP A O 1
ATOM 1552 N N . LEU A 1 195 ? -1.043 -4.972 -9.260 1.00 97.94 195 LEU A N 1
ATOM 1553 C CA . LEU A 1 195 ? -0.463 -3.708 -8.809 1.00 97.94 195 LEU A CA 1
ATOM 1554 C C . LEU A 1 195 ? 0.632 -3.198 -9.754 1.00 97.94 195 LEU A C 1
ATOM 1556 O O . LEU A 1 195 ? 0.639 -2.022 -10.111 1.00 97.94 195 LEU A O 1
ATOM 1560 N N . LYS A 1 196 ? 1.540 -4.080 -10.196 1.00 97.19 196 LYS A N 1
ATOM 1561 C CA . LYS A 1 196 ? 2.582 -3.714 -11.172 1.00 97.19 196 LYS A CA 1
ATOM 1562 C C . LYS A 1 196 ? 1.977 -3.158 -12.461 1.00 97.19 196 LYS A C 1
ATOM 1564 O O . LYS A 1 196 ? 2.442 -2.139 -12.958 1.00 97.19 196 LYS A O 1
ATOM 1569 N N . LYS A 1 197 ? 0.930 -3.804 -12.986 1.00 96.94 197 LYS A N 1
ATOM 1570 C CA . LYS A 1 197 ? 0.259 -3.373 -14.222 1.00 96.94 197 LYS A CA 1
ATOM 1571 C C . LYS A 1 197 ? -0.444 -2.033 -14.061 1.00 96.94 197 LYS A C 1
ATOM 1573 O O . LYS A 1 197 ? -0.320 -1.201 -14.952 1.00 96.94 197 LYS A O 1
ATOM 1578 N N . GLU A 1 198 ? -1.147 -1.815 -12.954 1.00 96.94 198 GLU A N 1
ATOM 1579 C CA . GLU A 1 198 ? -1.804 -0.528 -12.702 1.00 96.94 198 GLU A CA 1
ATOM 1580 C C . GLU A 1 198 ? -0.784 0.608 -12.574 1.00 96.94 198 GLU A C 1
ATOM 1582 O O . GLU A 1 198 ? -0.971 1.678 -13.152 1.00 96.94 198 GLU A O 1
ATOM 1587 N N . ILE A 1 199 ? 0.341 0.361 -11.894 1.00 96.31 199 ILE A N 1
ATOM 1588 C CA . ILE A 1 199 ? 1.451 1.318 -11.822 1.00 96.31 199 ILE A CA 1
ATOM 1589 C C . ILE A 1 199 ? 2.031 1.587 -13.216 1.00 96.31 199 ILE A C 1
ATOM 1591 O O . ILE A 1 199 ? 2.212 2.747 -13.582 1.00 96.31 199 ILE A O 1
ATOM 1595 N N . ASP A 1 200 ? 2.275 0.554 -14.025 1.00 95.50 200 ASP A N 1
ATOM 1596 C CA . ASP A 1 200 ? 2.768 0.720 -15.398 1.00 95.50 200 ASP A CA 1
ATOM 1597 C C . ASP A 1 200 ? 1.797 1.551 -16.257 1.00 95.50 200 ASP A C 1
ATOM 1599 O O . ASP A 1 200 ? 2.225 2.433 -17.005 1.00 95.50 200 ASP A O 1
ATOM 1603 N N . ILE A 1 201 ? 0.487 1.310 -16.143 1.00 95.25 201 ILE A N 1
ATOM 1604 C CA . ILE A 1 201 ? -0.550 2.070 -16.857 1.00 95.25 201 ILE A CA 1
ATOM 1605 C C . ILE A 1 201 ? -0.559 3.531 -16.397 1.00 95.25 201 ILE A C 1
ATOM 1607 O O . ILE A 1 201 ? -0.551 4.435 -17.237 1.00 95.25 201 ILE A O 1
ATOM 1611 N N . LEU A 1 202 ? -0.533 3.774 -15.084 1.00 94.56 202 LEU A N 1
ATOM 1612 C CA . LEU A 1 202 ? -0.479 5.119 -14.518 1.00 94.56 202 LEU A CA 1
ATOM 1613 C C . LEU A 1 202 ? 0.742 5.886 -15.037 1.00 94.56 202 LEU A C 1
ATOM 1615 O O . LEU A 1 202 ? 0.604 7.009 -15.527 1.00 94.56 202 LEU A O 1
ATOM 1619 N N . LEU A 1 203 ? 1.930 5.281 -14.964 1.00 93.94 203 LEU A N 1
ATOM 1620 C CA . LEU A 1 203 ? 3.173 5.912 -15.405 1.00 93.94 203 LEU A CA 1
ATOM 1621 C C . LEU A 1 203 ? 3.191 6.144 -16.916 1.00 93.94 203 LEU A C 1
ATOM 1623 O O . LEU A 1 203 ? 3.673 7.182 -17.366 1.00 93.94 203 LEU A O 1
ATOM 1627 N N . ARG A 1 204 ? 2.588 5.260 -17.710 1.00 93.38 204 ARG A N 1
ATOM 1628 C CA . ARG A 1 204 ? 2.424 5.498 -19.146 1.00 93.38 204 ARG A CA 1
ATOM 1629 C C . ARG A 1 204 ? 1.554 6.713 -19.441 1.00 93.38 204 ARG A C 1
ATOM 1631 O O . ARG A 1 204 ? 1.875 7.500 -20.327 1.00 93.38 204 ARG A O 1
ATOM 1638 N N . ILE A 1 205 ? 0.462 6.877 -18.697 1.00 91.38 205 ILE A N 1
ATOM 1639 C CA . ILE A 1 205 ? -0.477 7.989 -18.878 1.00 91.38 205 ILE A CA 1
ATOM 1640 C C . ILE A 1 205 ? 0.121 9.311 -18.381 1.00 91.38 205 ILE A C 1
ATOM 1642 O O . ILE A 1 205 ? -0.074 10.343 -19.020 1.00 91.38 205 ILE A O 1
ATOM 1646 N N . LYS A 1 206 ? 0.825 9.299 -17.243 1.00 90.38 206 LYS A N 1
ATOM 1647 C CA . LYS A 1 206 ? 1.282 10.523 -16.562 1.00 90.38 206 LYS A CA 1
ATOM 1648 C C . LYS A 1 206 ? 2.719 10.922 -16.881 1.00 90.38 206 LYS A C 1
ATOM 1650 O O . LYS A 1 206 ? 3.002 12.112 -16.960 1.00 90.38 206 LYS A O 1
ATOM 1655 N N . ALA A 1 207 ? 3.608 9.953 -17.076 1.00 87.44 207 ALA A N 1
ATOM 1656 C CA . ALA A 1 207 ? 5.032 10.176 -17.325 1.00 87.44 207 ALA A CA 1
ATOM 1657 C C . ALA A 1 207 ? 5.475 9.794 -18.751 1.00 87.44 207 ALA A C 1
ATOM 1659 O O . ALA A 1 207 ? 6.598 10.109 -19.139 1.00 87.44 207 ALA A O 1
ATOM 1660 N N . GLY A 1 208 ? 4.611 9.152 -19.550 1.00 84.38 208 GLY A N 1
ATOM 1661 C CA . GLY A 1 208 ? 4.917 8.768 -20.934 1.00 84.38 208 GLY A CA 1
ATOM 1662 C C . GLY A 1 208 ? 5.863 7.568 -21.071 1.00 84.38 208 GLY A C 1
ATOM 1663 O O . GLY A 1 208 ? 6.552 7.468 -22.088 1.00 84.38 208 GLY A O 1
ATOM 1664 N N . LEU A 1 209 ? 5.914 6.693 -20.057 1.00 73.25 209 LEU A N 1
ATOM 1665 C CA . LEU A 1 209 ? 6.812 5.528 -19.965 1.00 73.25 209 LEU A CA 1
ATOM 1666 C C . LEU A 1 209 ? 6.202 4.195 -20.465 1.00 73.25 209 LEU A C 1
ATOM 1668 O O . LEU A 1 209 ? 4.959 4.023 -20.515 1.00 73.25 209 LEU A O 1
#

pLDDT: mean 79.03, std 23.28, range [27.84, 98.19]

Foldseek 3Di:
DPPPVVVVVVVVPPPPDDDDDDDDDDDDDDDDDDDDDDDDDDDPPPPPPVPPQQFAFQKKWWAAQQAIDIDGPVRDDCPFPVVVLSVCQLDQCVDDPPFPDHFDKDFLVVVVLVVLVVVCVVVVNHDDPPRGRWTKMKTQTPFDDDDVVDPYHGAGMWMKTQDPVHLQKIKIWGAHSVDRRIIGIGIGHRCNVVSSVSSVVSCCVRVVD

Sequence (209 aa):
MKRRIFIYVLLICFNTFLIIGCSKKDKDNSSTLADQPSSNVSENNENTNTESGQLQCKEMIVQREADCFSFKKDEIAREGLLQDIEDLLWIVPRGGAGINETGTDKDISEVPIIKDINKVIHNNYTTDETNNKYTWIRLVCDPYLPKEGENAVKHKDIILYVDPDNVSDAVFGIQNPDKDSQWNITVLPGYGEWLKKEIDILLRIKAGL

Organism: NCBI:txid1121322

Secondary structure (DSSP, 8-state):
--SSSHHHHHSSSSS------------------------------------TT---EEEEEEEETTEEEEEEGGG--STTHHHHHHHHHHHGGG-BTTB-SPPEEEEGGG-HHHHHHHHHHHTTTPPPTTS---EEEEEEE--B-PPTT-----BS-EEEEE-SS-TT-EEEEEE-TT-TTEEEEEEETT-HHHHHHHHHHHHHHHH--

Radius of gyration: 25.06 Å; chains: 1; bounding box: 70×80×52 Å